Protein AF-A0A969DRP1-F1 (afdb_monomer)

Structure (mmCIF, N/CA/C/O backbone):
data_AF-A0A969DRP1-F1
#
_entry.id   AF-A0A969DRP1-F1
#
loop_
_atom_site.group_PDB
_atom_site.id
_atom_site.type_symbol
_atom_site.label_atom_id
_atom_site.label_alt_id
_atom_site.label_comp_id
_atom_site.label_asym_id
_atom_site.label_entity_id
_atom_site.label_seq_id
_atom_site.pdbx_PDB_ins_code
_atom_site.Cartn_x
_atom_site.Cartn_y
_atom_site.Cartn_z
_atom_site.occupancy
_atom_site.B_iso_or_equiv
_atom_site.auth_seq_id
_atom_site.auth_comp_id
_atom_site.auth_asym_id
_atom_site.auth_atom_id
_atom_site.pdbx_PDB_model_num
ATOM 1 N N . MET A 1 1 ? 29.003 -8.217 -31.605 1.00 31.28 1 MET A N 1
ATOM 2 C CA . MET A 1 1 ? 28.207 -9.462 -31.524 1.00 31.28 1 MET A CA 1
ATOM 3 C C . MET A 1 1 ? 27.755 -9.622 -30.080 1.00 31.28 1 MET A C 1
ATOM 5 O O . MET A 1 1 ? 28.610 -9.701 -29.210 1.00 31.28 1 MET A O 1
ATOM 9 N N . SER A 1 2 ? 26.452 -9.524 -29.797 1.00 40.59 2 SER A N 1
ATOM 10 C CA . SER A 1 2 ? 25.933 -9.684 -28.427 1.00 40.59 2 SER A CA 1
ATOM 11 C C . SER A 1 2 ? 25.996 -11.166 -28.050 1.00 40.59 2 SER A C 1
ATOM 13 O O . SER A 1 2 ? 25.607 -12.001 -28.863 1.00 40.59 2 SER A O 1
ATOM 15 N N . ALA A 1 3 ? 26.534 -11.493 -26.873 1.00 42.47 3 ALA A N 1
ATOM 16 C CA . ALA A 1 3 ? 26.613 -12.868 -26.382 1.00 42.47 3 ALA A CA 1
ATOM 17 C C . ALA A 1 3 ? 25.217 -13.532 -26.356 1.00 42.47 3 ALA A C 1
ATOM 19 O O . ALA A 1 3 ? 24.224 -12.831 -26.125 1.00 42.47 3 ALA A O 1
ATOM 20 N N . PRO A 1 4 ? 25.119 -14.856 -26.584 1.00 46.44 4 PRO A N 1
ATOM 21 C CA . PRO A 1 4 ? 23.849 -15.568 -26.499 1.00 46.44 4 PRO A CA 1
ATOM 22 C C . PRO A 1 4 ? 23.242 -15.389 -25.101 1.00 46.44 4 PRO A C 1
ATOM 24 O O . PRO A 1 4 ? 23.919 -15.564 -24.087 1.00 46.44 4 PRO A O 1
ATOM 27 N N . ARG A 1 5 ? 21.972 -14.975 -25.059 1.00 63.94 5 ARG A N 1
ATOM 28 C CA . ARG A 1 5 ? 21.226 -14.722 -23.819 1.00 63.94 5 ARG A CA 1
ATOM 29 C C . ARG A 1 5 ? 20.943 -16.053 -23.125 1.00 63.94 5 ARG A C 1
ATOM 31 O O . ARG A 1 5 ? 20.632 -17.037 -23.790 1.00 63.94 5 ARG A O 1
ATOM 38 N N . SER A 1 6 ? 21.066 -16.105 -21.800 1.00 75.44 6 SER A N 1
ATOM 39 C CA . SER A 1 6 ? 20.730 -17.327 -21.059 1.00 75.44 6 SER A CA 1
ATOM 40 C C . SER A 1 6 ? 19.208 -17.530 -21.038 1.00 75.44 6 SER A C 1
ATOM 42 O O . SER A 1 6 ? 18.451 -16.559 -21.055 1.00 75.44 6 SER A O 1
ATOM 44 N N . ALA A 1 7 ? 18.736 -18.777 -20.946 1.00 74.62 7 ALA A N 1
ATOM 45 C CA . ALA A 1 7 ? 17.300 -19.090 -20.870 1.00 74.62 7 ALA A CA 1
ATOM 46 C C . ALA A 1 7 ? 16.576 -18.350 -19.720 1.00 74.62 7 ALA A C 1
ATOM 48 O O . ALA A 1 7 ? 15.386 -18.045 -19.801 1.00 74.62 7 ALA A O 1
ATOM 49 N N . VAL A 1 8 ? 17.310 -18.009 -18.655 1.00 71.31 8 VAL A N 1
ATOM 50 C CA . VAL A 1 8 ? 16.811 -17.204 -17.532 1.00 71.31 8 VAL A CA 1
ATOM 51 C C . VAL A 1 8 ? 16.536 -15.760 -17.962 1.00 71.31 8 VAL A C 1
ATOM 53 O O . VAL A 1 8 ? 15.499 -15.207 -17.605 1.00 71.31 8 VAL A O 1
ATOM 56 N N . GLU A 1 9 ? 17.417 -15.147 -18.755 1.00 72.81 9 GLU A N 1
ATOM 57 C CA . GLU A 1 9 ? 17.219 -13.779 -19.253 1.00 72.81 9 GLU A CA 1
ATOM 58 C C . GLU A 1 9 ? 16.010 -13.679 -20.188 1.00 72.81 9 GLU A C 1
ATOM 60 O O . GLU A 1 9 ? 15.258 -12.705 -20.122 1.00 72.81 9 GLU A O 1
ATOM 65 N N . GLU A 1 10 ? 15.789 -14.690 -21.029 1.00 80.81 10 GLU A N 1
ATOM 66 C CA . GLU A 1 10 ? 14.619 -14.744 -21.909 1.00 80.81 10 GLU A CA 1
ATOM 67 C C . GLU A 1 10 ? 13.316 -14.878 -21.118 1.00 80.81 10 GLU A C 1
ATOM 69 O O . GLU A 1 10 ? 12.355 -14.155 -21.391 1.00 80.81 10 GLU A O 1
ATOM 74 N N . LEU A 1 11 ? 13.300 -15.721 -20.081 1.00 81.44 11 LEU A N 1
ATOM 75 C CA . LEU A 1 11 ? 12.153 -15.864 -19.186 1.00 81.44 11 LEU A CA 1
ATOM 76 C C . LEU A 1 11 ? 11.836 -14.554 -18.448 1.00 81.44 11 LEU A C 1
ATOM 78 O O . LEU A 1 11 ? 10.675 -14.140 -18.377 1.00 81.44 11 LEU A O 1
ATOM 82 N N . VAL A 1 12 ? 12.858 -13.874 -17.918 1.00 79.75 12 VAL A N 1
ATOM 83 C CA . VAL A 1 12 ? 12.679 -12.585 -17.234 1.00 79.75 12 VAL A CA 1
ATOM 84 C C . VAL A 1 12 ? 12.169 -11.525 -18.212 1.00 79.75 12 VAL A C 1
ATOM 86 O O . VAL A 1 12 ? 11.218 -10.811 -17.887 1.00 79.75 12 VAL A O 1
ATOM 89 N N . ARG A 1 13 ? 12.726 -11.457 -19.429 1.00 83.81 13 ARG A N 1
ATOM 90 C CA . ARG A 1 13 ? 12.267 -10.541 -20.485 1.00 83.81 13 ARG A CA 1
ATOM 91 C C . ARG A 1 13 ? 10.810 -10.797 -20.864 1.00 83.81 13 ARG A C 1
ATOM 93 O O . ARG A 1 13 ? 10.033 -9.848 -20.930 1.00 83.81 13 ARG A O 1
ATOM 100 N N . ALA A 1 14 ? 10.415 -12.055 -21.051 1.00 87.19 14 ALA A N 1
ATOM 101 C CA . ALA A 1 14 ? 9.025 -12.416 -21.320 1.00 87.19 14 ALA A CA 1
ATOM 102 C C . ALA A 1 14 ? 8.091 -11.964 -20.181 1.00 87.19 14 ALA A C 1
ATOM 104 O O . ALA A 1 14 ? 7.015 -11.419 -20.429 1.00 87.19 14 ALA A O 1
ATOM 105 N N . GLY A 1 15 ? 8.525 -12.112 -18.924 1.00 88.12 15 GLY A N 1
ATOM 106 C CA . GLY A 1 15 ? 7.792 -11.616 -17.757 1.00 88.12 15 GLY A CA 1
ATOM 107 C C . GLY A 1 15 ? 7.647 -10.088 -17.718 1.00 88.12 15 GLY A C 1
ATOM 108 O O . GLY A 1 15 ? 6.584 -9.586 -17.346 1.00 88.12 15 GLY A O 1
ATOM 109 N N . VAL A 1 16 ? 8.690 -9.351 -18.113 1.00 87.19 16 VAL A N 1
ATOM 110 C CA . VAL A 1 16 ? 8.669 -7.884 -18.248 1.00 87.19 16 VAL A CA 1
ATOM 111 C C . VAL A 1 16 ? 7.679 -7.448 -19.324 1.00 87.19 16 VAL A C 1
ATOM 113 O O . VAL A 1 16 ? 6.811 -6.622 -19.045 1.00 87.19 16 VAL A O 1
ATOM 116 N N . LEU A 1 17 ? 7.759 -8.041 -20.518 1.00 89.12 17 LEU A N 1
ATOM 117 C CA . LEU A 1 17 ? 6.882 -7.712 -21.644 1.00 89.12 17 LEU A CA 1
ATOM 118 C C . LEU A 1 17 ? 5.415 -7.980 -21.306 1.00 89.12 17 LEU A C 1
ATOM 120 O O . LEU A 1 17 ? 4.590 -7.076 -21.413 1.00 89.12 17 LEU A O 1
ATOM 124 N N . LYS A 1 18 ? 5.109 -9.160 -20.754 1.00 90.44 18 LYS A N 1
ATOM 125 C CA . LYS A 1 18 ? 3.756 -9.502 -20.291 1.00 90.44 18 LYS A CA 1
ATOM 126 C C . LYS A 1 18 ? 3.220 -8.488 -19.277 1.00 90.44 18 LYS A C 1
ATOM 128 O O . LYS A 1 18 ? 2.044 -8.120 -19.304 1.00 90.44 18 LYS A O 1
ATOM 133 N N . ARG A 1 19 ? 4.069 -8.033 -18.348 1.00 89.31 19 ARG A N 1
ATOM 134 C CA . ARG A 1 19 ? 3.688 -7.024 -17.351 1.00 89.31 19 ARG A CA 1
ATOM 135 C C . ARG A 1 19 ? 3.439 -5.655 -17.993 1.00 89.31 19 ARG A C 1
ATOM 137 O O . ARG A 1 19 ? 2.475 -5.003 -17.606 1.00 89.31 19 ARG A O 1
ATOM 144 N N . ALA A 1 20 ? 4.259 -5.233 -18.953 1.00 87.00 20 ALA A N 1
ATOM 145 C CA . ALA A 1 20 ? 4.067 -3.978 -19.681 1.00 87.00 20 ALA A CA 1
ATOM 146 C C . ALA A 1 20 ? 2.788 -4.000 -20.539 1.00 87.00 20 ALA A C 1
ATOM 148 O O . ALA A 1 20 ? 2.003 -3.054 -20.506 1.00 87.00 20 ALA A O 1
ATOM 149 N N . GLU A 1 21 ? 2.519 -5.109 -21.229 1.00 86.75 21 GLU A N 1
ATOM 150 C CA . GLU A 1 21 ? 1.272 -5.331 -21.973 1.00 86.75 21 GLU A CA 1
ATOM 151 C C . GLU A 1 21 ? 0.048 -5.271 -21.062 1.00 86.75 21 GLU A C 1
ATOM 153 O O . GLU A 1 21 ? -0.960 -4.675 -21.430 1.00 86.75 21 GLU A O 1
ATOM 158 N N . SER A 1 22 ? 0.149 -5.819 -19.847 1.00 85.25 22 SER A N 1
ATOM 159 C CA . SER A 1 22 ? -0.936 -5.752 -18.863 1.00 85.25 22 SER A CA 1
ATOM 160 C C . SER A 1 22 ? -1.305 -4.309 -18.517 1.00 85.25 22 SER A C 1
ATOM 162 O O . SER A 1 22 ? -2.484 -4.033 -18.348 1.00 85.25 22 SER A O 1
ATOM 164 N N . ILE A 1 23 ? -0.330 -3.389 -18.443 1.00 79.81 23 ILE A N 1
ATOM 165 C CA . ILE A 1 23 ? -0.591 -1.954 -18.222 1.00 79.81 23 ILE A CA 1
ATOM 166 C C . ILE A 1 23 ? -1.292 -1.354 -19.436 1.00 79.81 23 ILE A C 1
ATOM 168 O O . ILE A 1 23 ? -2.286 -0.658 -19.277 1.00 79.81 23 ILE A O 1
ATOM 172 N N . ARG A 1 24 ? -0.801 -1.637 -20.648 1.00 75.38 24 ARG A N 1
ATOM 173 C CA . ARG A 1 24 ? -1.419 -1.142 -21.890 1.00 75.38 24 ARG A CA 1
ATOM 174 C C . ARG A 1 24 ? -2.847 -1.661 -22.061 1.00 75.38 24 ARG A C 1
ATOM 176 O O . ARG A 1 24 ? -3.699 -0.966 -22.595 1.00 75.38 24 ARG A O 1
ATOM 183 N N . ALA A 1 25 ? -3.125 -2.862 -21.561 1.00 75.62 25 ALA A N 1
ATOM 184 C CA . ALA A 1 25 ? -4.457 -3.448 -21.547 1.00 75.62 25 ALA A CA 1
ATOM 185 C C . ALA A 1 25 ? -5.404 -2.824 -20.501 1.00 75.62 25 ALA A C 1
ATOM 187 O O . ALA A 1 25 ? -6.606 -3.072 -20.588 1.00 75.62 25 ALA A O 1
ATOM 188 N N . LEU A 1 26 ? -4.906 -2.011 -19.550 1.00 71.75 26 LEU A N 1
ATOM 189 C CA . LEU A 1 26 ? -5.742 -1.266 -18.589 1.00 71.75 26 LEU A CA 1
ATOM 190 C C . LEU A 1 26 ? -6.552 -0.140 -19.243 1.00 71.75 26 LEU A C 1
ATOM 192 O O . LEU A 1 26 ? -7.400 0.445 -18.577 1.00 71.75 26 LEU A O 1
ATOM 196 N N . ASP A 1 27 ? -6.359 0.125 -20.536 1.00 65.19 27 ASP A N 1
ATOM 197 C CA . ASP A 1 27 ? -7.093 1.130 -21.313 1.00 65.19 27 ASP A CA 1
ATOM 198 C C . ASP A 1 27 ? -8.564 0.750 -21.602 1.00 65.19 27 ASP A C 1
ATOM 200 O O . ASP A 1 27 ? -9.167 1.156 -22.592 1.00 65.19 27 ASP A O 1
ATOM 204 N N . ARG A 1 28 ? -9.161 -0.092 -20.753 1.00 68.25 28 ARG A N 1
ATOM 205 C CA . ARG A 1 28 ? -10.533 -0.579 -20.889 1.00 68.25 28 ARG A CA 1
ATOM 206 C C . ARG A 1 28 ? -11.291 -0.278 -19.599 1.00 68.25 28 ARG A C 1
ATOM 208 O O . ARG A 1 28 ? -11.146 -0.978 -18.604 1.00 68.25 28 ARG A O 1
ATOM 215 N N . ASP A 1 29 ? -12.078 0.794 -19.661 1.00 83.94 29 ASP A N 1
ATOM 216 C CA . ASP A 1 29 ? -13.052 1.251 -18.657 1.00 83.94 29 ASP A CA 1
ATOM 217 C C . ASP A 1 29 ? -12.480 1.504 -17.242 1.00 83.94 29 ASP A C 1
ATOM 219 O O . ASP A 1 29 ? -12.729 0.772 -16.278 1.00 83.94 29 ASP A O 1
ATOM 223 N N . TYR A 1 30 ? -11.726 2.604 -17.103 1.00 86.69 30 TYR A N 1
ATOM 224 C CA . TYR A 1 30 ? -11.240 3.090 -15.804 1.00 86.69 30 TYR A CA 1
ATOM 225 C C . TYR A 1 30 ? -12.353 3.269 -14.753 1.00 86.69 30 TYR A C 1
ATOM 227 O O . TYR A 1 30 ? -12.120 2.877 -13.604 1.00 86.69 30 TYR A O 1
ATOM 235 N N . PRO A 1 31 ? -13.544 3.818 -15.080 1.00 89.94 31 PRO A N 1
ATOM 236 C CA . PRO A 1 31 ? -14.659 3.873 -14.135 1.00 89.94 31 PRO A CA 1
ATOM 237 C C . PRO A 1 31 ? -15.046 2.508 -13.555 1.00 89.94 31 PRO A C 1
ATOM 239 O O . PRO A 1 31 ? -15.166 2.374 -12.333 1.00 89.94 31 PRO A O 1
ATOM 242 N N . ALA A 1 32 ? -15.195 1.479 -14.395 1.00 90.06 32 ALA A N 1
ATOM 243 C CA . ALA A 1 32 ? -15.529 0.136 -13.927 1.00 90.06 32 ALA A CA 1
ATOM 244 C C . ALA A 1 32 ? -14.439 -0.444 -13.011 1.00 90.06 32 ALA A C 1
ATOM 246 O O . ALA A 1 32 ? -14.765 -0.979 -11.947 1.00 90.06 32 ALA A O 1
ATOM 247 N N . LEU A 1 33 ? -13.162 -0.271 -13.373 1.00 90.50 33 LEU A N 1
ATOM 248 C CA . LEU A 1 33 ? -12.018 -0.717 -12.568 1.00 90.50 33 LEU A CA 1
ATOM 249 C C . LEU A 1 33 ? -11.955 -0.018 -11.201 1.00 90.50 33 LEU A C 1
ATOM 251 O O . LEU A 1 33 ? -11.721 -0.665 -10.178 1.00 90.50 33 LEU A O 1
ATOM 255 N N . GLN A 1 34 ? -12.190 1.297 -11.155 1.00 92.75 34 GLN A N 1
ATOM 256 C CA . GLN A 1 34 ? -12.221 2.054 -9.899 1.00 92.75 34 GLN A CA 1
ATOM 257 C C . GLN A 1 34 ? -13.397 1.635 -9.015 1.00 92.75 34 GLN A C 1
ATOM 259 O O . GLN A 1 34 ? -13.224 1.463 -7.807 1.00 92.75 34 GLN A O 1
ATOM 264 N N . ARG A 1 35 ? -14.574 1.393 -9.605 1.00 95.38 35 ARG A N 1
ATOM 265 C CA . ARG A 1 35 ? -15.740 0.873 -8.879 1.00 95.38 35 ARG A CA 1
ATOM 266 C C . ARG A 1 35 ? -15.459 -0.504 -8.282 1.00 95.38 35 ARG A C 1
ATOM 268 O O . ARG A 1 35 ? -15.715 -0.717 -7.099 1.00 95.38 35 ARG A O 1
ATOM 275 N N . GLU A 1 36 ? -14.905 -1.430 -9.063 1.00 94.69 36 GLU A N 1
ATOM 276 C CA . GLU A 1 36 ? -14.526 -2.757 -8.564 1.00 94.69 36 GLU A CA 1
ATOM 277 C C . GLU A 1 36 ? -13.518 -2.643 -7.413 1.00 94.69 36 GLU A C 1
ATOM 279 O O . GLU A 1 36 ? -13.667 -3.294 -6.372 1.00 94.69 36 GLU A O 1
ATOM 284 N N . ARG A 1 37 ? -12.522 -1.761 -7.569 1.00 94.44 37 ARG A N 1
ATOM 285 C CA . ARG A 1 37 ? -11.508 -1.512 -6.548 1.00 94.44 37 ARG A CA 1
ATOM 286 C C . ARG A 1 37 ? -12.116 -0.969 -5.259 1.00 94.44 37 ARG A C 1
ATOM 288 O O . ARG A 1 37 ? -11.781 -1.487 -4.194 1.00 94.44 37 ARG A O 1
ATOM 295 N N . LEU A 1 38 ? -13.008 0.018 -5.346 1.00 97.25 38 LEU A N 1
ATOM 296 C CA . LEU A 1 38 ? -13.732 0.565 -4.198 1.00 97.25 38 LEU A CA 1
ATOM 297 C C . LEU A 1 38 ? -14.498 -0.542 -3.467 1.00 97.25 38 LEU A C 1
ATOM 299 O O . LEU A 1 38 ? -14.265 -0.770 -2.282 1.00 97.25 38 LEU A O 1
ATOM 303 N N . LEU A 1 39 ? -15.343 -1.293 -4.180 1.00 97.44 39 LEU A N 1
ATOM 304 C CA . LEU A 1 39 ? -16.143 -2.366 -3.581 1.00 97.44 39 LEU A CA 1
ATOM 305 C C . LEU A 1 39 ? -15.272 -3.485 -2.996 1.00 97.44 39 LEU A C 1
ATOM 307 O O . LEU A 1 39 ? -15.652 -4.123 -2.017 1.00 97.44 39 LEU A O 1
ATOM 311 N N . SER A 1 40 ? -14.097 -3.750 -3.570 1.00 96.19 40 SER A N 1
ATOM 312 C CA . SER A 1 40 ? -13.123 -4.677 -2.986 1.00 96.19 40 SER A CA 1
ATOM 313 C C . SER A 1 40 ? -12.553 -4.160 -1.665 1.00 96.19 40 SER A C 1
ATOM 315 O O . SER A 1 40 ? -12.408 -4.954 -0.738 1.00 96.19 40 SER A O 1
ATOM 317 N N . ILE A 1 41 ? -12.219 -2.869 -1.570 1.00 96.00 41 ILE A N 1
ATOM 318 C CA . ILE A 1 41 ? -11.698 -2.256 -0.339 1.00 96.00 41 ILE A CA 1
ATOM 319 C C . ILE A 1 41 ? -12.765 -2.292 0.759 1.00 96.00 41 ILE A C 1
ATOM 321 O O . ILE A 1 41 ? -12.458 -2.683 1.885 1.00 96.00 41 ILE A O 1
ATOM 325 N N . LEU A 1 42 ? -14.014 -1.950 0.430 1.00 97.62 42 LEU A N 1
ATOM 326 C CA . LEU A 1 42 ? -15.130 -1.971 1.379 1.00 97.62 42 LEU A CA 1
ATOM 327 C C . LEU A 1 42 ? -15.402 -3.384 1.900 1.00 97.62 42 LEU A C 1
ATOM 329 O O . LEU A 1 42 ? -15.459 -3.589 3.109 1.00 97.62 42 LEU A O 1
ATOM 333 N N . ARG A 1 43 ? -15.470 -4.385 1.010 1.00 97.19 43 ARG A N 1
ATOM 334 C CA . ARG A 1 43 ? -15.643 -5.792 1.409 1.00 97.19 43 ARG A CA 1
ATOM 335 C C . ARG A 1 43 ? -14.510 -6.280 2.305 1.00 97.19 43 ARG A C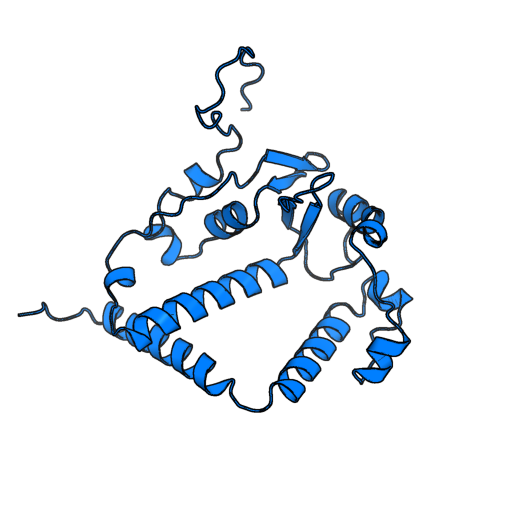 1
ATOM 337 O O . ARG A 1 43 ? -14.782 -6.882 3.342 1.00 97.19 43 ARG A O 1
ATOM 344 N N . GLN A 1 44 ? -13.261 -5.996 1.930 1.00 96.31 44 GLN A N 1
ATOM 345 C CA . GLN A 1 44 ? -12.079 -6.391 2.701 1.00 96.31 44 GLN A CA 1
ATOM 346 C C . GLN A 1 44 ? -12.115 -5.820 4.125 1.00 96.31 44 GLN A C 1
ATOM 348 O O . GLN A 1 44 ? -11.815 -6.536 5.074 1.00 96.31 44 GLN A O 1
ATOM 353 N N . ASN A 1 45 ? -12.533 -4.563 4.278 1.00 96.94 45 ASN A N 1
ATOM 354 C CA . ASN A 1 45 ? -12.535 -3.865 5.564 1.00 96.94 45 ASN A CA 1
ATOM 355 C C . ASN A 1 45 ? -13.914 -3.849 6.244 1.00 96.94 45 ASN A C 1
ATOM 357 O O . ASN A 1 45 ? -14.107 -3.134 7.215 1.00 96.94 45 ASN A O 1
ATOM 361 N N . SER A 1 46 ? -14.881 -4.643 5.778 1.00 97.44 46 SER A N 1
ATOM 362 C CA . SER A 1 46 ? -16.259 -4.632 6.300 1.00 97.44 46 SER A CA 1
ATOM 363 C C . SER A 1 46 ? -16.366 -4.980 7.787 1.00 97.44 46 SER A C 1
ATOM 365 O O . SER A 1 46 ? -17.269 -4.513 8.476 1.00 97.44 46 SER A O 1
ATOM 367 N N . ARG A 1 47 ? -15.427 -5.786 8.291 1.00 97.75 47 ARG A N 1
ATOM 368 C CA . ARG A 1 47 ? -15.410 -6.261 9.678 1.00 97.75 47 ARG A CA 1
ATOM 369 C C . ARG A 1 47 ? -14.634 -5.369 10.639 1.00 97.75 47 ARG A C 1
ATOM 371 O O . ARG A 1 47 ? -14.687 -5.666 11.836 1.00 97.75 47 ARG A O 1
ATOM 378 N N . THR A 1 48 ? -13.951 -4.335 10.146 1.00 98.00 48 THR A N 1
ATOM 379 C CA . THR A 1 48 ? -13.205 -3.400 10.995 1.00 98.00 48 THR A CA 1
ATOM 380 C C . THR A 1 48 ? -14.156 -2.513 11.797 1.00 98.00 48 THR A C 1
ATOM 382 O O . THR A 1 48 ? -15.331 -2.393 11.447 1.00 98.00 48 THR A O 1
ATOM 385 N N . GLU A 1 49 ? -13.678 -1.885 12.869 1.00 98.06 49 GLU A N 1
ATOM 386 C CA . GLU A 1 49 ? -14.445 -0.915 13.659 1.00 98.06 49 GLU A CA 1
ATOM 387 C C . GLU A 1 49 ? -15.032 0.180 12.759 1.00 98.06 49 GLU A C 1
ATOM 389 O O . GLU A 1 49 ? -16.243 0.403 12.763 1.00 98.06 49 GLU A O 1
ATOM 394 N N . PHE A 1 50 ? -14.199 0.773 11.898 1.00 97.00 50 PHE A N 1
ATOM 395 C CA . PHE A 1 50 ? -14.626 1.776 10.924 1.00 97.00 50 PHE A CA 1
ATOM 396 C C . PHE A 1 50 ? -15.620 1.204 9.904 1.00 97.00 50 PHE A C 1
ATOM 398 O O . PHE A 1 50 ? -16.638 1.825 9.597 1.00 97.00 50 PHE A O 1
ATOM 405 N N . GLY A 1 51 ? -15.367 -0.010 9.406 1.00 97.50 51 GLY A N 1
ATOM 406 C CA . GLY A 1 51 ? -16.249 -0.671 8.448 1.00 97.50 51 GLY A CA 1
ATOM 407 C C . GLY A 1 51 ? -17.641 -0.947 9.011 1.00 97.50 51 GLY A C 1
ATOM 408 O O . GLY A 1 51 ? -18.636 -0.713 8.324 1.00 97.50 51 GLY A O 1
ATOM 409 N N . ARG A 1 52 ? -17.731 -1.375 10.275 1.00 98.00 52 ARG A N 1
ATOM 410 C CA . ARG A 1 52 ? -19.006 -1.583 10.978 1.00 98.00 52 ARG A CA 1
ATOM 411 C C . ARG A 1 52 ? -19.707 -0.263 11.268 1.00 98.00 52 ARG A C 1
ATOM 413 O O . ARG A 1 52 ? -20.897 -0.155 10.986 1.00 98.00 52 ARG A O 1
ATOM 420 N N . ALA A 1 53 ? -18.976 0.736 11.766 1.00 96.75 53 ALA A N 1
ATOM 421 C CA . ALA A 1 53 ? -19.522 2.055 12.090 1.00 96.75 53 ALA A CA 1
ATOM 422 C C . ALA A 1 53 ? -20.180 2.735 10.878 1.00 96.75 53 ALA A C 1
ATOM 424 O O . ALA A 1 53 ? -21.196 3.411 11.024 1.00 96.75 53 ALA A O 1
ATOM 425 N N . HIS A 1 54 ? -19.649 2.506 9.673 1.00 97.00 54 HIS A N 1
ATOM 426 C CA . HIS A 1 54 ? -20.184 3.073 8.434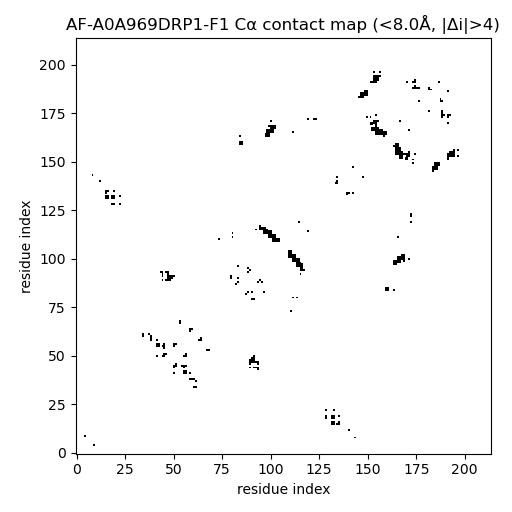 1.00 97.00 54 HIS A CA 1
ATOM 427 C C . HIS A 1 54 ? -20.973 2.081 7.556 1.00 97.00 54 HIS A C 1
ATOM 429 O O . HIS A 1 54 ? -21.385 2.419 6.441 1.00 97.00 54 HIS A O 1
ATOM 435 N N . GLY A 1 55 ? -21.199 0.854 8.034 1.00 97.25 55 GLY A N 1
ATOM 436 C CA . GLY A 1 55 ? -21.995 -0.156 7.335 1.00 97.25 55 GLY A CA 1
ATOM 437 C C . GLY A 1 55 ? -21.423 -0.582 5.979 1.00 97.25 55 GLY A C 1
ATOM 438 O O . GLY A 1 55 ? -22.177 -0.717 5.018 1.00 97.25 55 GLY A O 1
ATOM 439 N N . PHE A 1 56 ? -20.107 -0.786 5.876 1.00 98.06 56 PHE A N 1
ATOM 440 C CA . PHE A 1 56 ? -19.415 -1.165 4.632 1.00 98.06 56 PHE A CA 1
ATOM 441 C C . PHE A 1 56 ? -20.011 -2.397 3.941 1.00 98.06 56 PHE A C 1
ATOM 443 O O . PHE A 1 56 ? -20.024 -2.460 2.715 1.00 98.06 56 PHE A O 1
ATOM 450 N N . GLU A 1 57 ? -20.513 -3.363 4.712 1.00 96.94 57 GLU A N 1
ATOM 451 C CA . GLU A 1 57 ? -21.110 -4.600 4.194 1.00 96.94 57 GLU A CA 1
ATOM 452 C C . GLU A 1 57 ? -22.330 -4.348 3.296 1.00 96.94 57 GLU A C 1
ATOM 454 O O . GLU A 1 57 ? -22.576 -5.109 2.364 1.00 96.94 57 GLU A O 1
ATOM 459 N N . THR A 1 58 ? -23.063 -3.258 3.531 1.00 97.06 58 THR A N 1
ATOM 460 C CA . THR A 1 58 ? -24.287 -2.927 2.789 1.00 97.06 58 THR A CA 1
ATOM 461 C C . THR A 1 58 ? -24.076 -1.831 1.745 1.00 97.06 58 THR A C 1
ATOM 463 O O . THR A 1 58 ? -25.054 -1.294 1.231 1.00 97.06 58 THR A O 1
ATOM 466 N N . ILE A 1 59 ? -22.827 -1.451 1.452 1.00 97.94 59 ILE A N 1
ATOM 467 C CA . ILE A 1 59 ? -22.500 -0.496 0.386 1.00 97.94 59 ILE A CA 1
ATOM 468 C C . ILE A 1 59 ? -22.253 -1.269 -0.909 1.00 97.94 59 ILE A C 1
ATOM 470 O O . ILE A 1 59 ? -21.315 -2.061 -1.010 1.00 97.94 59 ILE A O 1
ATOM 474 N N . THR A 1 60 ? -23.069 -0.997 -1.920 1.00 96.25 60 THR A N 1
ATOM 475 C CA . THR A 1 60 ? -23.030 -1.679 -3.223 1.00 96.25 60 THR A CA 1
ATOM 476 C C . THR A 1 60 ? -22.714 -0.745 -4.389 1.00 96.25 60 THR A C 1
ATOM 478 O O . THR A 1 60 ? -22.393 -1.214 -5.483 1.00 96.25 60 THR A O 1
ATOM 481 N N . SER A 1 61 ? -22.743 0.573 -4.162 1.00 96.75 61 SER A N 1
ATOM 482 C CA . SER A 1 61 ? -22.495 1.584 -5.191 1.00 96.75 61 SER A CA 1
ATOM 483 C C . SER A 1 61 ? -21.589 2.727 -4.714 1.00 96.75 61 SER A C 1
ATOM 485 O O . SER A 1 61 ? -21.377 2.932 -3.516 1.00 96.75 61 SER A O 1
ATOM 487 N N . VAL A 1 62 ? -21.043 3.486 -5.671 1.00 96.94 62 VAL A N 1
ATOM 488 C CA . VAL A 1 62 ? -20.210 4.671 -5.393 1.00 96.94 62 VAL A CA 1
ATOM 489 C C . VAL A 1 62 ? -21.040 5.756 -4.704 1.00 96.94 62 VAL A C 1
ATOM 491 O O . VAL A 1 62 ? -20.570 6.406 -3.778 1.00 96.94 62 VAL A O 1
ATOM 494 N N . GLU A 1 63 ? -22.296 5.913 -5.106 1.00 97.31 63 GLU A N 1
ATOM 495 C CA . GLU A 1 63 ? -23.221 6.903 -4.560 1.00 97.31 63 GLU A CA 1
ATOM 496 C C . GLU A 1 63 ? -23.584 6.575 -3.105 1.00 97.31 63 GLU A C 1
ATOM 498 O O . GLU A 1 63 ? -23.677 7.470 -2.269 1.00 97.31 63 GLU A O 1
ATOM 503 N N . GLU A 1 64 ? -23.772 5.292 -2.774 1.00 97.19 64 GLU A N 1
ATOM 504 C CA . GLU A 1 64 ? -23.963 4.855 -1.386 1.00 97.19 64 GLU A CA 1
ATOM 505 C C . GLU A 1 64 ? -22.731 5.127 -0.528 1.00 97.19 64 GLU A C 1
ATOM 507 O O . GLU A 1 64 ? -22.867 5.635 0.586 1.00 97.19 64 GLU A O 1
ATOM 512 N N . PHE A 1 65 ? -21.540 4.834 -1.056 1.00 98.00 65 PHE A N 1
ATOM 513 C CA . PHE A 1 65 ? -20.281 5.154 -0.393 1.00 98.00 65 PHE A CA 1
ATOM 514 C C . PHE A 1 65 ? -20.177 6.656 -0.098 1.00 98.00 65 PHE A C 1
ATOM 516 O O . PHE A 1 65 ? -19.970 7.041 1.049 1.00 98.00 65 PHE A O 1
ATOM 523 N N . GLN A 1 66 ? -20.407 7.505 -1.101 1.00 96.88 66 GLN A N 1
ATOM 524 C CA . GLN A 1 66 ? -20.326 8.963 -0.968 1.00 96.88 66 GLN A CA 1
ATOM 525 C C . GLN A 1 66 ? -21.347 9.544 0.019 1.00 96.88 66 GLN A C 1
ATOM 527 O O . GLN A 1 66 ? -21.055 10.534 0.681 1.00 96.88 66 GLN A O 1
ATOM 532 N N . ARG A 1 67 ? -22.538 8.941 0.146 1.00 96.38 67 ARG A N 1
ATOM 533 C CA . ARG A 1 67 ? -23.543 9.378 1.132 1.00 96.38 67 ARG A CA 1
ATOM 534 C C . ARG A 1 67 ? -23.179 9.014 2.569 1.00 96.38 67 ARG A C 1
ATOM 536 O O . ARG A 1 67 ? -23.589 9.721 3.483 1.00 96.38 67 ARG A O 1
ATOM 543 N N . ARG A 1 68 ? -22.483 7.893 2.782 1.00 95.62 68 ARG A N 1
ATOM 544 C CA . ARG A 1 68 ? -22.190 7.366 4.128 1.00 95.62 68 ARG A CA 1
ATOM 545 C C . ARG A 1 68 ? -20.836 7.803 4.669 1.00 95.62 68 ARG A C 1
ATOM 547 O O . ARG A 1 68 ? -20.671 7.867 5.886 1.00 95.62 68 ARG A O 1
ATOM 554 N N . ILE A 1 69 ? -19.871 8.046 3.784 1.00 96.25 69 ILE A N 1
ATOM 555 C CA . ILE A 1 69 ? -18.489 8.348 4.155 1.00 96.25 69 ILE A CA 1
ATOM 556 C C . ILE A 1 69 ? -18.198 9.816 3.839 1.00 96.25 69 ILE A C 1
ATOM 558 O O . ILE A 1 69 ? -18.049 10.161 2.664 1.00 96.25 69 ILE A O 1
ATOM 562 N N . PRO A 1 70 ? -18.117 10.691 4.857 1.00 93.44 70 PRO A N 1
ATOM 563 C CA . PRO A 1 70 ? -17.748 12.079 4.638 1.00 93.44 70 PRO A CA 1
ATOM 564 C C . PRO A 1 70 ? -16.282 12.187 4.212 1.00 93.44 70 PRO A C 1
ATOM 566 O O . PRO A 1 70 ? -15.445 11.345 4.544 1.00 93.44 70 PRO A O 1
ATOM 569 N N . VAL A 1 71 ? -15.967 13.264 3.496 1.00 95.00 71 VAL A N 1
ATOM 570 C CA . VAL A 1 71 ? -14.578 13.641 3.228 1.00 95.00 71 VAL A CA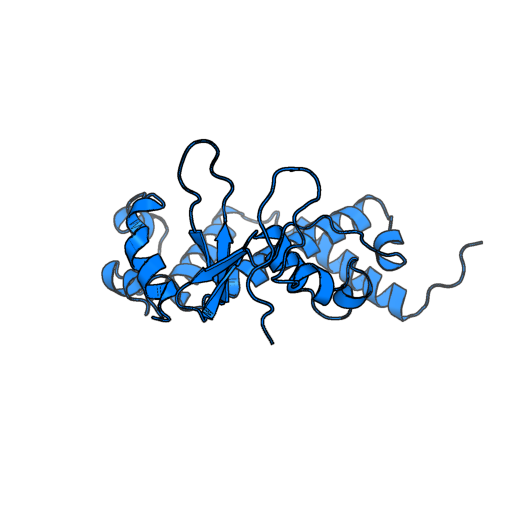 1
ATOM 571 C C . VAL A 1 71 ? -13.923 14.037 4.551 1.00 95.00 71 VAL A C 1
ATOM 573 O O . VAL A 1 71 ? -14.458 14.867 5.282 1.00 95.00 71 VAL A O 1
ATOM 576 N N . SER A 1 72 ? -12.770 13.446 4.842 1.00 92.31 72 SER A N 1
ATOM 577 C CA . SER A 1 72 ? -12.045 13.574 6.107 1.00 92.31 72 SER A CA 1
ATOM 578 C C . SER A 1 72 ? -10.556 13.838 5.871 1.00 92.31 72 SER A C 1
ATOM 580 O O . SER A 1 72 ? -10.030 13.686 4.762 1.00 92.31 72 SER A O 1
ATOM 582 N N . GLY A 1 73 ? -9.862 14.255 6.926 1.00 88.19 73 GLY A N 1
ATOM 583 C CA . GLY A 1 73 ? -8.428 14.498 6.947 1.00 88.19 73 GLY A CA 1
ATOM 584 C C . GLY A 1 73 ? -7.669 13.526 7.850 1.00 88.19 73 GLY A C 1
ATOM 585 O O . GLY A 1 73 ? -8.232 12.730 8.589 1.00 88.19 73 GLY A O 1
ATOM 586 N N . ALA A 1 74 ? -6.339 13.625 7.822 1.00 84.81 74 ALA A N 1
ATOM 587 C CA . ALA A 1 74 ? -5.454 12.801 8.651 1.00 84.81 74 ALA A CA 1
ATOM 588 C C . ALA A 1 74 ? -5.727 12.932 10.164 1.00 84.81 74 ALA A C 1
ATOM 590 O O . ALA A 1 74 ? -5.598 11.955 10.893 1.00 84.81 74 ALA A O 1
ATOM 591 N N . ALA A 1 75 ? -6.102 14.129 10.626 1.00 85.31 75 ALA A N 1
ATOM 592 C CA . ALA A 1 75 ? -6.354 14.397 12.041 1.00 85.31 75 ALA A CA 1
ATOM 593 C C . ALA A 1 75 ? -7.540 13.588 12.593 1.00 85.31 75 ALA A C 1
ATOM 595 O O . ALA A 1 75 ? -7.485 13.144 13.736 1.00 85.31 75 ALA A O 1
ATOM 596 N N . ASP A 1 76 ? -8.550 13.315 11.761 1.00 90.12 76 ASP A N 1
ATOM 597 C CA . ASP A 1 76 ? -9.743 12.546 12.144 1.00 90.12 76 ASP A CA 1
ATOM 598 C C . ASP A 1 76 ? -9.412 11.083 12.486 1.00 90.12 76 ASP A C 1
ATOM 600 O O . ASP A 1 76 ? -10.183 10.398 13.153 1.00 90.12 76 ASP A O 1
ATOM 604 N N . TYR A 1 77 ? -8.244 10.601 12.050 1.00 90.62 77 TYR A N 1
ATOM 605 C CA . TYR A 1 77 ? -7.790 9.224 12.231 1.00 90.62 77 TYR A CA 1
ATOM 606 C C . TYR A 1 77 ? -6.661 9.077 13.254 1.00 90.62 77 TYR A C 1
ATOM 608 O O . TYR A 1 77 ? -6.175 7.963 13.455 1.00 90.62 77 TYR A O 1
ATOM 616 N N . ALA A 1 78 ? -6.242 10.166 13.907 1.00 86.31 78 ALA A N 1
ATOM 617 C CA . ALA A 1 78 ? -5.089 10.167 14.807 1.00 86.31 78 ALA A CA 1
ATOM 618 C C . ALA A 1 78 ? -5.231 9.140 15.943 1.00 86.31 78 ALA A C 1
ATOM 620 O O . ALA A 1 78 ? -4.300 8.383 16.213 1.00 86.31 78 ALA A O 1
ATOM 621 N N . GLU A 1 79 ? -6.416 9.055 16.552 1.00 89.88 79 GLU A N 1
ATOM 622 C CA . GLU A 1 79 ? -6.692 8.097 17.625 1.00 89.88 79 GLU A CA 1
ATOM 623 C C . GLU A 1 79 ? -6.676 6.648 17.123 1.00 89.88 79 GLU A C 1
ATOM 625 O O . GLU A 1 79 ? -6.054 5.775 17.727 1.00 89.88 79 GLU A O 1
ATOM 630 N N . SER A 1 80 ? -7.292 6.383 15.969 1.00 92.31 80 SER A N 1
ATOM 631 C CA . SER A 1 80 ? -7.252 5.057 15.350 1.00 92.31 80 SER A CA 1
ATOM 632 C C . SER A 1 80 ? -5.822 4.627 15.010 1.00 92.31 80 SER A C 1
ATOM 634 O O . SER A 1 80 ? -5.472 3.457 15.166 1.00 92.31 80 SER A O 1
ATOM 636 N N . TRP A 1 81 ? -4.980 5.560 14.556 1.00 88.31 81 TRP A N 1
ATOM 637 C CA . TRP A 1 81 ? -3.565 5.307 14.288 1.00 88.31 81 TRP A CA 1
ATOM 638 C C . TRP A 1 81 ? -2.775 5.046 15.567 1.00 88.31 81 TRP A C 1
ATOM 640 O O . TRP A 1 81 ? -1.983 4.107 15.576 1.00 88.31 81 TRP A O 1
ATOM 650 N N . ARG A 1 82 ? -3.025 5.799 16.646 1.00 86.12 82 ARG A N 1
ATOM 651 C CA . ARG A 1 82 ? -2.417 5.569 17.966 1.00 86.12 82 ARG A CA 1
ATOM 652 C C . ARG A 1 82 ? -2.746 4.172 18.495 1.00 86.12 82 ARG A C 1
ATOM 654 O O . ARG A 1 82 ? -1.838 3.412 18.803 1.00 86.12 82 ARG A O 1
ATOM 661 N N . ARG A 1 83 ? -4.025 3.792 18.503 1.00 90.75 83 ARG A N 1
ATOM 662 C CA . ARG A 1 83 ? -4.476 2.449 18.911 1.00 90.75 83 ARG A CA 1
ATOM 663 C C . ARG A 1 83 ? -3.861 1.341 18.049 1.00 90.75 83 ARG A C 1
ATOM 665 O O . ARG A 1 83 ? -3.389 0.330 18.560 1.00 90.75 83 ARG A O 1
ATOM 672 N N . THR A 1 84 ? -3.771 1.565 16.736 1.00 89.69 84 THR A N 1
ATOM 673 C CA . THR A 1 84 ? -3.075 0.640 15.823 1.00 89.69 84 THR A CA 1
ATOM 674 C C . THR A 1 84 ?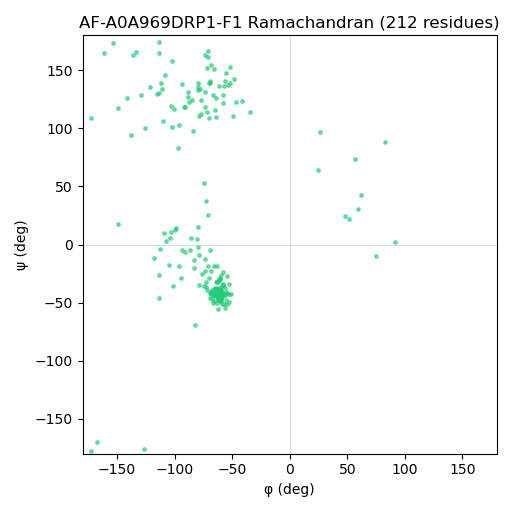 -1.584 0.526 16.160 1.00 89.69 84 THR A C 1
ATOM 676 O O . THR A 1 84 ? -1.009 -0.558 16.086 1.00 89.69 84 THR A O 1
ATOM 679 N N . ALA A 1 85 ? -0.948 1.636 16.540 1.00 83.62 85 ALA A N 1
ATOM 680 C CA . ALA A 1 85 ? 0.447 1.667 16.965 1.00 83.62 85 ALA A CA 1
ATOM 681 C C . ALA A 1 85 ? 0.691 0.946 18.305 1.00 83.62 85 ALA A C 1
ATOM 683 O O . ALA A 1 85 ? 1.802 0.491 18.562 1.00 83.62 85 ALA A O 1
ATOM 684 N N . GLU A 1 86 ? -0.349 0.802 19.125 1.00 86.88 86 GLU A N 1
ATOM 685 C CA . GLU A 1 86 ? -0.361 0.021 20.369 1.00 86.88 86 GLU A CA 1
ATOM 686 C C . GLU A 1 86 ? -0.681 -1.466 20.137 1.00 86.88 86 GLU A C 1
ATOM 688 O O . GLU A 1 86 ? -0.806 -2.238 21.085 1.00 86.88 86 GLU A O 1
ATOM 693 N N . GLY A 1 87 ? -0.788 -1.888 18.872 1.00 85.19 87 GLY A N 1
ATOM 694 C CA . GLY A 1 87 ? -0.983 -3.283 18.482 1.00 85.19 87 GLY A CA 1
ATOM 695 C C . GLY A 1 87 ? -2.444 -3.701 18.328 1.00 85.19 87 GLY A C 1
ATOM 696 O O . GLY A 1 87 ? -2.716 -4.860 17.998 1.00 85.19 87 GLY A O 1
ATOM 697 N N . GLU A 1 88 ? -3.396 -2.785 18.514 1.00 91.00 88 GLU A N 1
ATOM 698 C CA . GLU A 1 88 ? -4.801 -3.080 18.270 1.00 91.00 88 GLU A CA 1
ATOM 699 C C . GLU A 1 88 ? -5.070 -3.255 16.765 1.00 91.00 88 GLU A C 1
ATOM 701 O O . GLU A 1 88 ? -4.529 -2.552 15.909 1.00 91.00 88 GLU A O 1
ATOM 706 N N . ARG A 1 89 ? -5.890 -4.252 16.423 1.00 91.94 89 ARG A N 1
ATOM 707 C CA . ARG A 1 89 ? -6.150 -4.671 15.038 1.00 91.94 89 ARG A CA 1
ATOM 708 C C . ARG A 1 89 ? -7.590 -4.389 14.644 1.00 91.94 89 ARG A C 1
ATOM 710 O O . ARG A 1 89 ? -8.440 -4.162 15.494 1.00 91.94 89 ARG A O 1
ATOM 717 N N . ASP A 1 90 ? -7.852 -4.441 13.339 1.00 95.31 90 ASP A N 1
ATOM 718 C CA . ASP A 1 90 ? -9.195 -4.316 12.770 1.00 95.31 90 ASP A CA 1
ATOM 719 C C . ASP A 1 90 ? -9.899 -2.989 13.120 1.00 95.31 90 ASP A C 1
ATOM 721 O O . ASP A 1 90 ? -11.122 -2.938 13.181 1.00 95.31 90 ASP A O 1
ATOM 725 N N . ILE A 1 91 ? -9.151 -1.891 13.303 1.00 95.81 91 ILE A N 1
ATOM 726 C CA . ILE A 1 91 ? -9.728 -0.551 13.528 1.00 95.81 91 ILE A CA 1
ATOM 727 C C . ILE A 1 91 ? -10.106 0.098 12.192 1.00 95.81 91 ILE A C 1
ATOM 729 O O . ILE A 1 91 ? -11.283 0.236 11.864 1.00 95.81 91 ILE A O 1
ATOM 733 N N . LEU A 1 92 ? -9.099 0.468 11.390 1.00 94.00 92 LEU A N 1
ATOM 734 C CA . LEU A 1 92 ? -9.281 1.024 10.040 1.00 94.00 92 LEU A CA 1
ATOM 735 C C . LEU A 1 92 ? -9.020 -0.018 8.950 1.00 94.00 92 LEU A C 1
ATOM 737 O O . LEU A 1 92 ? -9.682 -0.012 7.913 1.00 94.00 92 LEU A O 1
ATOM 741 N N . PHE A 1 93 ? -8.053 -0.907 9.189 1.00 93.56 93 PHE A N 1
ATOM 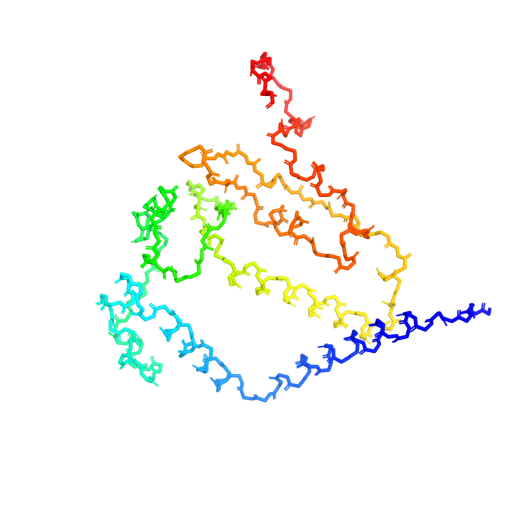742 C CA . PHE A 1 93 ? -7.564 -1.877 8.214 1.00 93.56 93 PHE A CA 1
ATOM 743 C C . PHE A 1 93 ? -7.730 -3.296 8.746 1.00 93.56 93 PHE A C 1
ATOM 745 O O . PHE A 1 93 ? -7.360 -3.572 9.885 1.00 93.56 93 PHE A O 1
ATOM 752 N N . SER A 1 94 ? -8.218 -4.200 7.897 1.00 94.25 94 SER A N 1
ATOM 753 C CA . SER A 1 94 ? -8.206 -5.641 8.180 1.00 94.25 94 SER A CA 1
ATOM 754 C C . SER A 1 94 ? -6.812 -6.257 7.997 1.00 94.25 94 SER A C 1
ATOM 756 O O . SER A 1 94 ? -6.495 -7.314 8.534 1.00 94.25 94 SER A O 1
ATOM 758 N N . ASP A 1 95 ? -5.979 -5.633 7.156 1.00 90.94 95 ASP A N 1
ATOM 759 C CA . ASP A 1 95 ? -4.601 -6.062 6.933 1.00 90.94 95 ASP A CA 1
ATOM 760 C C . ASP A 1 95 ? -3.708 -5.569 8.081 1.00 90.94 95 ASP A C 1
ATOM 762 O O . ASP A 1 95 ? -3.800 -4.399 8.458 1.00 90.94 95 ASP A O 1
ATOM 766 N N . PRO A 1 96 ? -2.764 -6.394 8.569 1.00 88.31 96 PRO A N 1
ATOM 767 C CA . PRO A 1 96 ? -1.839 -5.963 9.604 1.00 88.31 96 PRO A CA 1
ATOM 768 C C . PRO A 1 96 ? -0.976 -4.784 9.135 1.00 88.31 96 PRO A C 1
ATOM 770 O O . PRO A 1 96 ? -0.444 -4.775 8.011 1.00 88.31 96 PRO A O 1
ATOM 773 N N . VAL A 1 97 ? -0.823 -3.807 10.027 1.00 90.31 97 VAL A N 1
ATOM 774 C CA . VAL A 1 97 ? 0.089 -2.668 9.891 1.00 90.31 97 VAL A CA 1
ATOM 775 C C . VAL A 1 97 ? 1.447 -3.079 10.447 1.00 90.31 97 VAL A C 1
ATOM 777 O O . VAL A 1 97 ? 1.540 -3.528 11.581 1.00 90.31 97 VAL A O 1
ATOM 780 N N . HIS A 1 98 ? 2.492 -2.981 9.621 1.00 86.19 98 HIS A N 1
ATOM 781 C CA . HIS A 1 98 ? 3.835 -3.465 9.984 1.00 86.19 98 HIS A CA 1
ATOM 782 C C . HIS A 1 98 ? 4.804 -2.333 10.324 1.00 86.19 98 HIS A C 1
ATOM 784 O O . HIS A 1 98 ? 5.862 -2.583 10.888 1.00 86.19 98 HIS A O 1
ATOM 790 N N . ALA A 1 99 ? 4.476 -1.111 9.916 1.00 88.44 99 ALA A N 1
ATOM 791 C CA . ALA A 1 99 ? 5.288 0.074 10.125 1.00 88.44 99 ALA A CA 1
ATOM 792 C C . ALA A 1 99 ? 4.423 1.325 9.950 1.00 88.44 99 ALA A C 1
ATOM 794 O O . ALA A 1 99 ? 3.357 1.264 9.329 1.00 88.44 99 ALA A O 1
ATOM 795 N N . PHE A 1 100 ? 4.922 2.465 10.414 1.00 89.00 100 PHE A N 1
ATOM 796 C CA . PHE A 1 100 ? 4.385 3.775 10.063 1.00 89.00 100 PHE A CA 1
ATOM 797 C C . PHE A 1 100 ? 5.373 4.540 9.184 1.00 89.00 100 PHE A C 1
ATOM 799 O O . PHE A 1 100 ? 6.576 4.586 9.430 1.00 89.00 100 PHE A O 1
ATOM 806 N N . GLY A 1 101 ? 4.844 5.128 8.119 1.00 88.19 101 GLY A N 1
ATOM 807 C CA . GLY A 1 101 ? 5.572 5.990 7.212 1.00 88.19 101 GLY A CA 1
ATOM 808 C C . GLY A 1 101 ? 5.533 7.433 7.687 1.00 88.19 101 GLY A C 1
ATOM 809 O O . GLY A 1 101 ? 4.449 7.985 7.865 1.00 88.19 101 GLY A O 1
ATOM 810 N N . LEU A 1 102 ? 6.693 8.069 7.808 1.00 83.81 102 LEU A N 1
ATOM 811 C CA . LEU A 1 102 ? 6.783 9.518 7.935 1.00 83.81 102 LEU A CA 1
ATOM 812 C C . LEU A 1 102 ? 6.485 10.154 6.581 1.00 83.81 102 LEU A C 1
ATOM 814 O O . LEU A 1 102 ? 7.206 9.934 5.602 1.00 83.81 102 LEU A O 1
ATOM 818 N N . SER A 1 103 ? 5.425 10.956 6.525 1.00 74.56 103 SER A N 1
ATOM 819 C CA . SER A 1 103 ? 5.240 11.897 5.423 1.00 74.56 103 SER A CA 1
ATOM 820 C C . SER A 1 103 ? 5.942 13.212 5.765 1.00 74.56 103 SER A C 1
ATOM 822 O O . SER A 1 103 ? 5.789 13.743 6.864 1.00 74.56 103 SER A O 1
ATOM 824 N N . SER A 1 104 ? 6.739 13.727 4.828 1.00 61.75 104 SER A N 1
ATOM 825 C CA . SER A 1 104 ? 7.539 14.951 4.967 1.00 61.75 104 SER A CA 1
ATOM 826 C C . SER A 1 104 ? 6.673 16.216 4.893 1.00 61.75 104 SER A C 1
ATOM 828 O O . SER A 1 104 ? 6.903 17.066 4.034 1.00 61.75 104 SER A O 1
ATOM 830 N N . GLY A 1 105 ? 5.624 16.304 5.718 1.00 51.94 105 GLY A N 1
ATOM 831 C CA . GLY A 1 105 ? 4.695 17.432 5.730 1.00 51.94 105 GLY A CA 1
ATOM 832 C C . GLY A 1 105 ? 5.451 18.761 5.713 1.00 51.94 105 GLY A C 1
ATOM 833 O O . GLY A 1 105 ? 6.296 19.008 6.563 1.00 51.94 105 GLY A O 1
ATOM 834 N N . THR A 1 106 ? 5.187 19.603 4.715 1.00 45.66 106 THR A N 1
ATOM 835 C CA . THR A 1 106 ? 5.942 20.845 4.490 1.00 45.66 106 THR A CA 1
ATOM 836 C C . THR A 1 106 ? 5.512 21.996 5.405 1.00 45.66 106 THR A C 1
ATOM 838 O O . THR A 1 106 ? 6.113 23.064 5.347 1.00 45.66 106 THR A O 1
ATOM 841 N N . THR A 1 107 ? 4.502 21.803 6.261 1.00 48.91 107 THR A N 1
ATOM 842 C CA . THR A 1 107 ? 3.896 22.873 7.079 1.00 48.91 107 THR A CA 1
ATOM 843 C C . THR A 1 107 ? 3.338 22.416 8.442 1.00 48.91 107 THR A C 1
ATOM 845 O O . THR A 1 107 ? 2.553 23.141 9.046 1.00 48.91 107 THR A O 1
ATOM 848 N N . GLY A 1 108 ? 3.725 21.248 8.970 1.00 52.91 108 GLY A N 1
ATOM 849 C CA . GLY A 1 108 ? 3.265 20.791 10.293 1.00 52.91 108 GLY A CA 1
ATOM 850 C C . GLY A 1 108 ? 3.955 19.518 10.782 1.00 52.91 108 GLY A C 1
ATOM 851 O O . GLY A 1 108 ? 4.827 18.993 10.088 1.00 52.91 108 GLY A O 1
ATOM 852 N N . ASP A 1 109 ? 3.546 19.029 11.958 1.00 57.44 109 ASP A N 1
ATOM 853 C CA . ASP A 1 109 ? 4.051 17.780 12.540 1.00 57.44 109 ASP A CA 1
ATOM 854 C C . ASP A 1 109 ? 3.952 16.624 11.534 1.00 57.44 109 ASP A C 1
ATOM 856 O O . ASP A 1 109 ? 2.979 16.499 10.777 1.00 57.44 109 ASP A O 1
ATOM 860 N N . ALA A 1 110 ? 4.991 15.787 11.493 1.00 64.38 110 ALA A N 1
ATOM 861 C CA . ALA A 1 110 ? 5.070 14.683 10.548 1.00 64.38 110 ALA A CA 1
ATOM 862 C C . ALA A 1 110 ? 3.865 13.747 10.724 1.00 64.38 110 ALA A C 1
ATOM 864 O O . ALA A 1 110 ? 3.643 13.186 11.796 1.00 64.38 110 ALA A O 1
ATOM 865 N N . LYS A 1 111 ? 3.076 13.555 9.658 1.00 75.19 111 LYS A N 1
ATOM 866 C CA . LYS A 1 111 ? 1.918 12.652 9.719 1.00 75.19 111 LYS A CA 1
ATOM 867 C C . LYS A 1 111 ? 2.417 11.217 9.636 1.00 75.19 111 LYS A C 1
ATOM 869 O O . LYS A 1 111 ? 3.093 10.865 8.661 1.00 75.19 111 LYS A O 1
ATOM 874 N N . LEU A 1 112 ? 2.047 10.418 10.633 1.00 81.94 112 LEU A N 1
ATOM 875 C CA . LEU A 1 112 ? 2.294 8.983 10.697 1.00 81.94 112 LEU A CA 1
ATOM 876 C C . LEU A 1 112 ? 1.275 8.251 9.824 1.00 81.94 112 LEU A C 1
ATOM 878 O O . LEU A 1 112 ? 0.091 8.206 10.136 1.00 81.94 112 LEU A O 1
ATOM 882 N N . ILE A 1 113 ? 1.734 7.672 8.717 1.00 87.75 113 ILE A N 1
ATOM 883 C CA . ILE A 1 113 ? 0.873 6.948 7.781 1.00 87.75 113 ILE A CA 1
ATOM 884 C C . ILE A 1 113 ? 1.006 5.440 8.027 1.00 87.75 113 ILE A C 1
ATOM 886 O O . ILE A 1 113 ? 2.090 4.897 7.807 1.00 87.75 113 ILE A O 1
ATOM 890 N N . PRO A 1 114 ? -0.055 4.728 8.439 1.00 89.94 114 PRO A N 1
ATOM 891 C CA . PRO A 1 114 ? 0.017 3.287 8.664 1.00 89.94 114 PRO A CA 1
ATOM 892 C C . PRO A 1 114 ? 0.317 2.537 7.361 1.00 89.94 114 PRO A C 1
ATOM 894 O O . PRO A 1 114 ? -0.392 2.659 6.359 1.00 89.94 114 PRO A O 1
ATOM 897 N N . LEU A 1 115 ? 1.363 1.712 7.378 1.00 90.56 115 LEU A N 1
ATOM 898 C CA . LEU A 1 115 ? 1.768 0.883 6.247 1.00 90.56 115 LEU A CA 1
ATOM 899 C C . LEU A 1 115 ? 1.203 -0.530 6.404 1.00 90.56 115 LEU A C 1
ATOM 901 O O . LEU A 1 115 ? 1.867 -1.465 6.864 1.00 90.56 115 LEU A O 1
ATOM 905 N N . ALA A 1 116 ? -0.057 -0.682 5.998 1.00 91.38 116 ALA A N 1
ATOM 906 C CA . ALA A 1 116 ? -0.713 -1.981 5.900 1.00 91.38 116 ALA A CA 1
ATOM 907 C C . ALA A 1 116 ? -0.069 -2.862 4.810 1.00 91.38 116 ALA A C 1
ATOM 909 O O . ALA A 1 116 ? 0.413 -2.375 3.779 1.00 91.38 116 ALA A O 1
ATOM 910 N N . LYS A 1 117 ? -0.120 -4.188 4.990 1.00 87.25 117 LYS A N 1
ATOM 911 C CA . LYS A 1 117 ? 0.445 -5.171 4.039 1.00 87.25 117 LYS A CA 1
ATOM 912 C C . LYS A 1 117 ? -0.016 -4.952 2.593 1.00 87.25 117 LYS A C 1
ATOM 914 O O . LYS A 1 117 ? 0.788 -5.048 1.660 1.00 87.25 117 LYS A O 1
ATOM 919 N N . GLY A 1 118 ? -1.302 -4.657 2.398 1.00 88.38 118 GLY A N 1
ATOM 920 C CA . GLY A 1 118 ? -1.888 -4.365 1.092 1.00 88.38 118 GLY A CA 1
ATOM 921 C C . GLY A 1 118 ? -1.271 -3.146 0.399 1.00 88.38 118 GLY A C 1
ATOM 922 O O . GLY A 1 118 ? -1.022 -3.209 -0.807 1.00 88.38 118 GLY A O 1
ATOM 923 N N . LEU A 1 119 ? -0.949 -2.084 1.148 1.00 89.62 119 LEU A N 1
ATOM 924 C CA . LEU A 1 119 ? -0.308 -0.875 0.619 1.00 89.62 119 LEU A CA 1
ATOM 925 C C . LEU A 1 119 ? 1.112 -1.174 0.126 1.00 89.62 119 LEU A C 1
ATOM 927 O O . LEU A 1 119 ? 1.442 -0.864 -1.017 1.00 89.62 119 LEU A O 1
ATOM 931 N N . ILE A 1 120 ? 1.922 -1.859 0.941 1.00 88.12 120 ILE A N 1
ATOM 932 C CA . ILE A 1 120 ? 3.291 -2.262 0.571 1.00 88.12 120 ILE A CA 1
ATOM 933 C C . ILE A 1 120 ? 3.274 -3.118 -0.702 1.00 88.12 120 ILE A C 1
ATOM 935 O O . ILE A 1 120 ? 4.065 -2.905 -1.624 1.00 88.12 120 ILE A O 1
ATOM 939 N N . ARG A 1 121 ? 2.339 -4.074 -0.792 1.00 88.62 121 ARG A N 1
ATOM 940 C CA . ARG A 1 121 ? 2.162 -4.906 -1.991 1.00 88.62 121 ARG A CA 1
ATOM 941 C C . ARG A 1 121 ? 1.776 -4.065 -3.212 1.00 88.62 121 ARG A C 1
ATOM 943 O O . ARG A 1 121 ? 2.294 -4.316 -4.299 1.00 88.62 121 ARG A O 1
ATOM 950 N N . GLY A 1 122 ? 0.878 -3.094 -3.043 1.00 90.44 122 GLY A N 1
ATOM 951 C CA . GLY A 1 122 ? 0.459 -2.168 -4.096 1.00 90.44 122 GLY A CA 1
ATOM 952 C C . GLY A 1 122 ? 1.620 -1.331 -4.632 1.00 90.44 122 GLY A C 1
ATOM 953 O O . GLY A 1 122 ? 1.844 -1.308 -5.840 1.00 90.44 122 GLY A O 1
ATOM 954 N N . LEU A 1 123 ? 2.419 -0.739 -3.739 1.00 90.00 123 LEU A N 1
ATOM 955 C CA . LEU A 1 123 ? 3.600 0.052 -4.099 1.00 90.00 123 LEU A CA 1
ATOM 956 C C . LEU A 1 123 ? 4.636 -0.779 -4.867 1.00 90.00 123 LEU A C 1
ATOM 958 O O . LEU A 1 123 ? 5.102 -0.359 -5.923 1.00 90.00 123 LEU A O 1
ATOM 962 N N . LYS A 1 124 ? 4.934 -2.004 -4.415 1.00 87.56 124 LYS A N 1
ATOM 963 C CA . LYS A 1 124 ? 5.833 -2.918 -5.145 1.00 87.56 124 LYS A CA 1
ATOM 964 C C . LYS A 1 124 ? 5.321 -3.258 -6.541 1.00 87.56 124 LYS A C 1
ATOM 966 O O . LYS A 1 124 ? 6.104 -3.312 -7.485 1.00 87.56 124 LYS A O 1
ATOM 971 N N . ARG A 1 125 ? 4.010 -3.489 -6.683 1.00 88.88 125 ARG A N 1
ATOM 972 C CA . ARG A 1 125 ? 3.390 -3.731 -7.994 1.00 88.88 125 ARG A CA 1
ATOM 973 C C . ARG A 1 125 ? 3.537 -2.513 -8.900 1.00 88.88 125 ARG A C 1
ATOM 975 O O . ARG A 1 125 ? 3.930 -2.691 -10.045 1.00 88.88 125 ARG A O 1
ATOM 982 N N . ALA A 1 126 ? 3.287 -1.310 -8.387 1.00 89.88 126 ALA A N 1
ATOM 983 C CA . ALA A 1 126 ? 3.454 -0.069 -9.139 1.00 89.88 126 ALA A CA 1
ATOM 984 C C . ALA A 1 126 ? 4.906 0.128 -9.616 1.00 89.88 126 ALA A C 1
ATOM 986 O O . ALA A 1 126 ? 5.124 0.385 -10.796 1.00 89.88 126 ALA A O 1
ATOM 987 N N . ILE A 1 127 ? 5.901 -0.098 -8.747 1.00 87.50 127 ILE A N 1
ATOM 988 C CA . ILE A 1 127 ? 7.330 -0.059 -9.118 1.00 87.50 127 ILE A CA 1
ATOM 989 C C . ILE A 1 127 ? 7.645 -1.097 -10.205 1.00 87.50 127 ILE A C 1
ATOM 991 O O . ILE A 1 127 ? 8.317 -0.792 -11.191 1.00 87.50 127 ILE A O 1
ATOM 995 N N . GLY A 1 128 ? 7.136 -2.323 -10.058 1.00 87.38 128 GLY A N 1
ATOM 996 C CA . GLY A 1 128 ? 7.314 -3.380 -11.053 1.00 87.38 128 GLY A CA 1
ATOM 997 C C . GLY A 1 128 ? 6.676 -3.041 -12.402 1.00 87.38 128 GLY A C 1
ATOM 998 O O . GLY A 1 128 ? 7.248 -3.353 -13.443 1.00 87.38 128 GLY A O 1
ATOM 999 N N . TYR A 1 129 ? 5.514 -2.384 -12.400 1.00 90.25 129 TYR A N 1
ATOM 1000 C CA . TYR A 1 129 ? 4.861 -1.892 -13.611 1.00 90.25 129 TYR A CA 1
ATOM 1001 C C . TYR A 1 129 ? 5.676 -0.782 -14.279 1.00 90.25 129 TYR A C 1
ATOM 1003 O O . TYR A 1 129 ? 5.995 -0.911 -15.456 1.00 90.25 129 TYR A O 1
ATOM 1011 N N . ALA A 1 130 ? 6.087 0.244 -13.530 1.00 89.31 130 ALA A N 1
ATOM 1012 C CA . ALA A 1 130 ? 6.868 1.361 -14.062 1.00 89.31 130 ALA A CA 1
ATOM 1013 C C . ALA A 1 130 ? 8.206 0.903 -14.664 1.00 89.31 130 ALA A C 1
ATOM 1015 O O . ALA A 1 130 ? 8.541 1.257 -15.792 1.00 89.31 130 ALA A O 1
ATOM 1016 N N . THR A 1 131 ? 8.946 0.049 -13.950 1.00 87.50 131 THR A N 1
ATOM 1017 C CA . THR A 1 131 ? 10.216 -0.500 -14.454 1.00 87.50 131 THR A CA 1
ATOM 1018 C C . THR A 1 131 ? 10.009 -1.395 -15.676 1.00 87.50 131 THR A C 1
ATOM 1020 O O . THR A 1 131 ? 10.806 -1.341 -16.609 1.00 87.50 131 THR A O 1
ATOM 1023 N N . SER A 1 132 ? 8.924 -2.178 -15.718 1.00 89.31 132 SER A N 1
ATOM 1024 C CA . SER A 1 132 ? 8.616 -3.020 -16.882 1.00 89.31 132 SER A CA 1
ATOM 1025 C C . SER A 1 132 ? 8.211 -2.206 -18.108 1.00 89.31 132 SER A C 1
ATOM 1027 O O . SER A 1 132 ? 8.662 -2.517 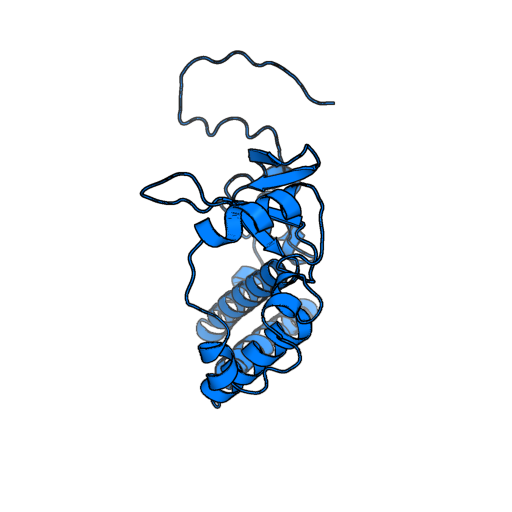-19.206 1.00 89.31 132 SER A O 1
ATOM 1029 N N . ALA A 1 133 ? 7.402 -1.158 -17.924 1.00 90.06 133 ALA A N 1
ATOM 1030 C CA . ALA A 1 133 ? 7.020 -0.239 -18.992 1.00 90.06 133 ALA A CA 1
ATOM 1031 C C . ALA A 1 133 ? 8.256 0.436 -19.597 1.00 90.06 133 ALA A C 1
ATOM 1033 O O . ALA A 1 133 ? 8.456 0.352 -20.804 1.00 90.06 133 ALA A O 1
ATOM 1034 N N . TYR A 1 134 ? 9.143 0.979 -18.754 1.00 90.25 134 TYR A N 1
ATOM 1035 C CA . TYR A 1 134 ? 10.405 1.577 -19.194 1.00 90.25 134 TYR A CA 1
ATOM 1036 C C . TYR A 1 134 ? 11.249 0.609 -20.039 1.00 90.25 134 TYR A C 1
ATOM 1038 O O . TYR A 1 134 ? 11.662 0.956 -21.146 1.00 90.25 134 TYR A O 1
ATOM 1046 N N . MET A 1 135 ? 11.488 -0.614 -19.548 1.00 89.38 135 MET A N 1
ATOM 1047 C CA . MET A 1 135 ? 12.295 -1.608 -20.271 1.00 89.38 135 MET A CA 1
ATOM 1048 C C . MET A 1 135 ? 11.659 -2.013 -21.607 1.00 89.38 135 MET A C 1
ATOM 1050 O O . MET A 1 135 ? 12.371 -2.210 -22.589 1.00 89.38 135 MET A O 1
ATOM 1054 N N . ALA A 1 136 ? 10.330 -2.133 -21.654 1.00 89.94 136 ALA A N 1
ATOM 1055 C CA . ALA A 1 136 ? 9.605 -2.496 -22.867 1.00 89.94 136 ALA A CA 1
ATOM 1056 C C . ALA A 1 136 ? 9.583 -1.361 -23.904 1.00 89.94 136 ALA A C 1
ATOM 1058 O O . ALA A 1 136 ? 9.716 -1.626 -25.094 1.00 89.94 136 ALA A O 1
ATOM 1059 N N . GLU A 1 137 ? 9.428 -0.109 -23.469 1.00 90.12 137 GLU A N 1
ATOM 1060 C CA . GLU A 1 137 ? 9.373 1.064 -24.353 1.00 90.12 137 GLU A CA 1
ATOM 1061 C C . GLU A 1 137 ? 10.736 1.444 -24.924 1.00 90.12 137 GLU A C 1
ATOM 1063 O O . GLU A 1 137 ? 10.826 1.867 -26.072 1.00 90.12 137 GLU A O 1
ATOM 1068 N N . THR A 1 138 ? 11.798 1.278 -24.137 1.00 90.81 138 THR A N 1
ATOM 1069 C CA . THR A 1 138 ? 13.163 1.644 -24.544 1.00 90.81 138 THR A CA 1
ATOM 1070 C C . THR A 1 138 ? 13.954 0.483 -25.153 1.00 90.81 138 THR A C 1
ATOM 1072 O O . THR A 1 138 ? 15.096 0.682 -25.560 1.00 90.81 138 THR A O 1
ATOM 1075 N N . ASP A 1 139 ? 13.389 -0.733 -25.158 1.00 88.25 139 ASP A N 1
ATOM 1076 C CA . ASP A 1 139 ? 14.083 -2.010 -25.423 1.00 88.25 139 ASP A CA 1
ATOM 1077 C C . ASP A 1 139 ? 15.403 -2.161 -24.626 1.00 88.25 139 ASP A C 1
ATOM 1079 O O . ASP A 1 139 ? 16.310 -2.909 -24.997 1.00 88.25 139 ASP A O 1
ATOM 1083 N N . ASN A 1 140 ? 15.520 -1.462 -23.487 1.00 86.50 140 ASN A N 1
ATOM 1084 C CA . ASN A 1 140 ? 16.713 -1.445 -22.650 1.00 86.50 140 ASN A CA 1
ATOM 1085 C C . ASN A 1 140 ? 16.540 -2.333 -21.412 1.00 86.50 140 ASN A C 1
ATOM 1087 O O . ASN A 1 140 ? 15.976 -1.931 -20.396 1.00 86.50 140 ASN A O 1
AT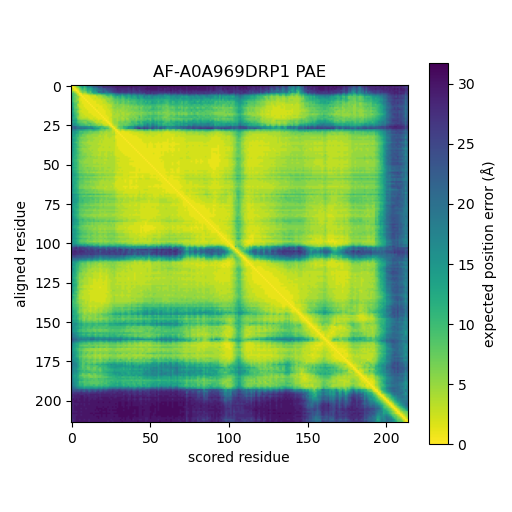OM 1091 N N . TYR A 1 141 ? 17.118 -3.532 -21.472 1.00 83.69 141 TYR A N 1
ATOM 1092 C CA . TYR A 1 141 ? 17.077 -4.527 -20.393 1.00 83.69 141 TYR A CA 1
ATOM 1093 C C . TYR A 1 141 ? 18.346 -4.549 -19.530 1.00 83.69 141 TYR A C 1
ATOM 1095 O O . TYR A 1 141 ? 18.563 -5.492 -18.769 1.00 83.69 141 TYR A O 1
ATOM 1103 N N . SER A 1 142 ? 19.200 -3.525 -19.624 1.00 81.25 142 SER A N 1
ATOM 1104 C CA . SER A 1 142 ? 20.431 -3.439 -18.820 1.00 81.25 142 SER A CA 1
ATOM 1105 C C . SER A 1 142 ? 20.164 -3.434 -17.310 1.00 81.25 142 SER A C 1
ATOM 1107 O O . SER A 1 142 ? 20.985 -3.945 -16.551 1.00 81.25 142 SER A O 1
ATOM 1109 N N . LEU A 1 143 ? 18.979 -2.977 -16.879 1.00 76.25 143 LEU A N 1
ATOM 1110 C CA . LEU A 1 143 ? 18.515 -3.044 -15.486 1.00 76.25 143 LEU A CA 1
ATOM 1111 C C . LEU A 1 143 ? 18.469 -4.472 -14.920 1.00 76.25 143 LEU A C 1
ATOM 1113 O O . LEU A 1 143 ? 18.541 -4.643 -13.708 1.00 76.25 143 LEU A O 1
ATOM 1117 N N . LEU A 1 144 ? 18.361 -5.497 -15.772 1.00 76.94 144 LEU A N 1
ATOM 1118 C CA . LEU A 1 144 ? 18.365 -6.903 -15.351 1.00 76.94 144 LEU A CA 1
ATOM 1119 C C . LEU A 1 144 ? 19.777 -7.469 -15.157 1.00 76.94 144 LEU A C 1
ATOM 1121 O O . LEU A 1 144 ? 19.927 -8.556 -14.606 1.00 76.94 144 LEU A O 1
ATOM 1125 N N . ARG A 1 145 ? 20.802 -6.760 -15.643 1.00 76.12 145 ARG A N 1
ATOM 1126 C CA . ARG A 1 145 ? 22.195 -7.229 -15.706 1.00 76.12 145 ARG A CA 1
ATOM 1127 C C . ARG A 1 145 ? 23.137 -6.466 -14.773 1.00 76.12 145 ARG A C 1
ATOM 1129 O O . ARG A 1 145 ? 24.318 -6.792 -14.717 1.00 76.12 145 ARG A O 1
ATOM 1136 N N . GLY A 1 146 ? 22.640 -5.442 -14.082 1.00 77.25 146 GLY A N 1
ATOM 1137 C CA . GLY A 1 146 ? 23.434 -4.561 -13.231 1.00 77.25 146 GLY A CA 1
ATOM 1138 C C . GLY A 1 146 ? 22.889 -4.438 -11.814 1.00 77.25 146 GLY A C 1
ATOM 1139 O O . GLY A 1 146 ? 21.901 -5.070 -11.442 1.00 77.25 146 GLY A O 1
ATOM 1140 N N . TYR A 1 147 ? 23.542 -3.581 -11.033 1.00 81.81 147 TYR A N 1
ATOM 1141 C CA . TYR A 1 147 ? 23.080 -3.206 -9.703 1.00 81.81 147 TYR A CA 1
ATOM 1142 C C . TYR A 1 147 ? 22.227 -1.939 -9.764 1.00 81.81 147 TYR A C 1
ATOM 1144 O O . TYR A 1 147 ? 22.568 -0.975 -10.450 1.00 81.81 147 TYR A O 1
ATOM 1152 N N . ALA A 1 148 ? 21.137 -1.923 -9.006 1.00 80.25 148 ALA A N 1
ATOM 1153 C CA . ALA A 1 148 ? 20.304 -0.752 -8.796 1.00 80.25 148 ALA A CA 1
ATOM 1154 C C . ALA A 1 148 ? 20.727 -0.062 -7.495 1.00 80.25 148 ALA A C 1
ATOM 1156 O O . ALA A 1 148 ? 20.386 -0.521 -6.404 1.00 80.25 148 ALA A O 1
ATOM 1157 N N . LEU A 1 149 ? 21.470 1.041 -7.606 1.00 85.44 149 LEU A N 1
ATOM 1158 C CA . LEU A 1 149 ? 21.776 1.888 -6.457 1.00 85.44 149 LEU A CA 1
ATOM 1159 C C . LEU A 1 149 ? 20.516 2.649 -6.032 1.00 85.44 149 LEU A C 1
ATOM 1161 O O . LEU A 1 149 ? 20.019 3.509 -6.757 1.00 85.44 149 LEU A O 1
ATOM 1165 N N . GLN A 1 150 ? 20.014 2.352 -4.840 1.00 78.56 150 GLN A N 1
ATOM 1166 C CA . GLN A 1 150 ? 18.900 3.049 -4.223 1.00 78.56 150 GLN A CA 1
ATOM 1167 C C . GLN A 1 150 ? 19.417 4.003 -3.148 1.00 78.56 150 GLN A C 1
ATOM 1169 O O . GLN A 1 150 ? 19.981 3.588 -2.137 1.00 78.56 150 GLN A O 1
ATOM 1174 N N . MET A 1 151 ? 19.142 5.291 -3.335 1.00 79.50 151 MET A N 1
ATOM 1175 C CA . MET A 1 151 ? 19.279 6.282 -2.275 1.00 79.50 151 MET A CA 1
ATOM 1176 C C . MET A 1 151 ? 18.002 6.257 -1.439 1.00 79.50 151 MET A C 1
ATOM 1178 O O . MET A 1 151 ? 16.971 6.800 -1.833 1.00 79.50 151 MET A O 1
ATOM 1182 N N . ALA A 1 152 ? 18.050 5.545 -0.319 1.00 73.75 152 ALA A N 1
ATOM 1183 C CA . ALA A 1 152 ? 16.924 5.394 0.587 1.00 73.75 152 ALA A CA 1
ATOM 1184 C C . ALA A 1 152 ? 17.206 6.107 1.910 1.00 73.75 152 ALA A C 1
ATOM 1186 O O . ALA A 1 152 ? 18.314 6.059 2.441 1.00 73.75 152 ALA A O 1
ATOM 1187 N N . ALA A 1 153 ? 16.178 6.770 2.430 1.00 79.19 153 ALA A N 1
ATOM 1188 C CA . ALA A 1 153 ? 16.182 7.282 3.789 1.00 79.19 153 ALA A CA 1
ATOM 1189 C C . ALA A 1 153 ? 16.005 6.118 4.792 1.00 79.19 153 ALA A C 1
ATO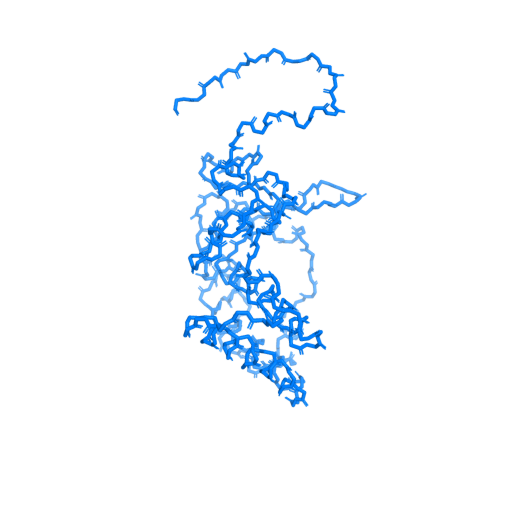M 1191 O O . ALA A 1 153 ? 15.575 5.035 4.379 1.00 79.19 153 ALA A O 1
ATOM 1192 N N . PRO A 1 154 ? 16.326 6.315 6.084 1.00 79.44 154 PRO A N 1
ATOM 1193 C CA . PRO A 1 154 ? 16.281 5.245 7.080 1.00 79.44 154 PRO A CA 1
ATOM 1194 C C . PRO A 1 154 ? 14.927 4.528 7.128 1.00 79.44 154 PRO A C 1
ATOM 1196 O O . PRO A 1 154 ? 13.868 5.168 7.095 1.00 79.44 154 PRO A O 1
ATOM 1199 N N . THR A 1 155 ? 14.955 3.196 7.222 1.00 79.56 155 THR A N 1
ATOM 1200 C CA . THR A 1 155 ? 13.735 2.375 7.330 1.00 79.56 155 THR A CA 1
ATOM 1201 C C . THR A 1 155 ? 13.095 2.477 8.710 1.00 79.56 155 THR A C 1
ATOM 1203 O O . THR A 1 155 ? 11.890 2.272 8.842 1.00 79.56 155 THR A O 1
ATOM 1206 N N . CYS A 1 156 ? 13.887 2.848 9.717 1.00 82.25 156 CYS A N 1
ATOM 1207 C CA . CYS A 1 156 ? 13.470 3.052 11.091 1.00 82.25 156 CYS A CA 1
ATOM 1208 C C . CYS A 1 156 ? 14.218 4.260 11.671 1.00 82.25 156 CYS A C 1
ATOM 1210 O O . CYS A 1 156 ? 15.446 4.307 11.631 1.00 82.25 156 CYS A O 1
ATOM 1212 N N . VAL A 1 157 ? 13.481 5.229 12.205 1.00 82.81 157 VAL A N 1
ATOM 1213 C CA . VAL A 1 157 ? 14.011 6.362 12.982 1.00 82.81 157 VAL A CA 1
ATOM 1214 C C . VAL A 1 157 ? 13.561 6.306 14.441 1.00 82.81 157 VAL A C 1
ATOM 1216 O O . VAL A 1 157 ? 14.272 6.790 15.313 1.00 82.81 157 VAL A O 1
ATOM 1219 N N . GLU A 1 158 ? 12.419 5.672 14.711 1.00 83.19 158 GLU A N 1
ATOM 1220 C CA . GLU A 1 158 ? 11.888 5.419 16.052 1.00 83.19 158 GLU A CA 1
ATOM 1221 C C . GLU A 1 158 ? 10.986 4.172 16.043 1.00 83.19 158 GLU A C 1
ATOM 1223 O O . GLU A 1 158 ? 10.698 3.605 14.983 1.00 83.19 158 GLU A O 1
ATOM 1228 N N . ARG A 1 159 ? 10.529 3.737 17.222 1.00 82.69 159 ARG A N 1
ATOM 1229 C CA . ARG A 1 159 ? 9.551 2.652 17.376 1.00 82.69 159 ARG A CA 1
ATOM 1230 C C . ARG A 1 159 ? 8.402 3.091 18.276 1.00 82.69 159 ARG A C 1
ATOM 1232 O O . ARG A 1 159 ? 8.641 3.533 19.397 1.00 82.69 159 ARG A O 1
ATOM 1239 N N . LEU A 1 160 ? 7.167 2.912 17.814 1.00 78.38 160 LEU A N 1
ATOM 1240 C CA . LEU A 1 160 ? 5.964 3.126 18.622 1.00 78.38 160 LEU A CA 1
ATOM 1241 C C . LEU A 1 160 ? 5.739 1.916 19.529 1.00 78.38 160 LEU A C 1
ATOM 1243 O O . LEU A 1 160 ? 5.907 0.775 19.093 1.00 78.38 160 LEU A O 1
ATOM 1247 N N . ALA A 1 161 ? 5.419 2.182 20.799 1.00 75.00 161 ALA A N 1
ATOM 1248 C CA . ALA A 1 161 ? 5.275 1.172 21.854 1.00 75.00 161 ALA A CA 1
ATOM 1249 C C . ALA A 1 161 ? 6.476 0.202 21.975 1.00 75.00 161 ALA A C 1
ATOM 1251 O O . ALA A 1 161 ? 6.339 -0.907 22.473 1.00 75.00 161 ALA A O 1
ATOM 1252 N N . GLY A 1 162 ? 7.663 0.599 21.493 1.00 69.94 162 GLY A N 1
ATOM 1253 C CA . GLY A 1 162 ? 8.859 -0.249 21.448 1.00 69.94 162 GLY A CA 1
ATOM 1254 C C . GLY A 1 162 ? 8.858 -1.330 20.357 1.00 69.94 162 GLY A C 1
ATOM 1255 O O . GLY A 1 162 ? 9.910 -1.910 20.089 1.00 69.94 162 GLY A O 1
ATOM 1256 N N . GLU A 1 163 ? 7.740 -1.563 19.666 1.00 75.62 163 GLU A N 1
ATOM 1257 C CA . GLU A 1 163 ? 7.581 -2.698 18.750 1.00 75.62 163 GLU A CA 1
ATOM 1258 C C . GLU A 1 163 ? 7.436 -2.278 17.284 1.00 75.62 163 GLU A C 1
ATOM 1260 O O . GLU A 1 163 ? 8.123 -2.833 16.422 1.00 75.62 163 GLU A O 1
ATOM 1265 N N . ILE A 1 164 ? 6.606 -1.277 16.974 1.00 81.44 164 ILE A N 1
ATOM 1266 C CA . ILE A 1 164 ? 6.247 -0.957 15.585 1.00 81.44 164 ILE A CA 1
ATOM 1267 C C . ILE A 1 164 ? 7.201 0.103 15.014 1.00 81.44 164 ILE A C 1
ATOM 1269 O O . ILE A 1 164 ? 7.239 1.221 15.527 1.00 81.44 164 ILE A O 1
ATOM 1273 N N . PRO A 1 165 ? 7.970 -0.198 13.948 1.00 85.62 165 PRO A N 1
ATOM 1274 C CA . PRO A 1 165 ? 8.930 0.745 13.385 1.00 85.62 165 PRO A CA 1
ATOM 1275 C C . PRO A 1 165 ? 8.245 1.925 12.690 1.00 85.62 165 PRO A C 1
ATOM 1277 O O . PRO A 1 165 ? 7.260 1.766 11.963 1.00 85.62 165 PRO A O 1
ATOM 1280 N N . VAL A 1 166 ? 8.826 3.108 12.863 1.00 86.62 166 VAL A N 1
ATOM 1281 C CA . VAL A 1 166 ? 8.470 4.334 12.146 1.00 86.62 166 VAL A CA 1
ATOM 1282 C C . VAL A 1 166 ? 9.657 4.752 11.297 1.00 86.62 166 VAL A C 1
ATOM 1284 O O . VAL A 1 166 ? 10.771 4.857 11.804 1.00 86.62 166 VAL A O 1
ATOM 1287 N N . GLY A 1 167 ? 9.444 5.026 10.016 1.00 87.06 167 GLY A N 1
ATOM 1288 C CA . GLY A 1 167 ? 10.523 5.445 9.126 1.00 87.06 167 GLY A CA 1
ATOM 1289 C C . GLY A 1 167 ? 10.026 6.002 7.806 1.00 87.06 167 GLY A C 1
ATOM 1290 O O . GLY A 1 167 ? 8.838 6.254 7.614 1.00 87.06 167 GLY A O 1
ATOM 1291 N N . PHE A 1 168 ? 10.938 6.218 6.865 1.00 86.06 168 PHE A N 1
ATOM 1292 C CA . PHE A 1 168 ? 10.567 6.756 5.561 1.00 86.06 168 PHE A CA 1
ATOM 1293 C C . PHE A 1 168 ? 9.994 5.655 4.669 1.00 86.06 168 PHE A C 1
ATOM 1295 O O . PHE A 1 168 ? 10.598 4.594 4.513 1.00 86.06 168 PHE A O 1
ATOM 1302 N N . ILE A 1 169 ? 8.856 5.926 4.016 1.00 86.56 169 ILE A N 1
ATOM 1303 C CA . ILE A 1 169 ? 8.166 4.945 3.156 1.00 86.56 169 ILE A CA 1
ATOM 1304 C C . ILE A 1 169 ? 9.112 4.390 2.082 1.00 86.56 169 ILE A C 1
ATOM 1306 O O . ILE A 1 169 ? 9.135 3.188 1.839 1.00 86.56 169 ILE A O 1
ATOM 1310 N N . THR A 1 170 ? 9.933 5.243 1.464 1.00 83.94 170 THR A N 1
ATOM 1311 C CA . THR A 1 170 ? 10.909 4.832 0.440 1.00 83.94 170 THR A CA 1
ATOM 1312 C C . THR A 1 170 ? 11.953 3.855 0.981 1.00 83.94 170 THR A C 1
ATOM 1314 O O . THR A 1 170 ? 12.279 2.881 0.299 1.00 83.94 170 THR A O 1
ATOM 1317 N N . GLY A 1 171 ? 12.429 4.083 2.209 1.00 83.94 171 GLY A N 1
ATOM 1318 C CA . GLY A 1 171 ? 13.315 3.177 2.934 1.00 83.94 171 GLY A CA 1
ATOM 1319 C C . GLY A 1 171 ? 12.642 1.843 3.203 1.00 83.94 171 GLY A C 1
ATOM 1320 O O . GLY A 1 171 ? 13.125 0.813 2.745 1.00 83.94 171 GLY A O 1
ATOM 1321 N N . ILE A 1 172 ? 11.473 1.868 3.846 1.00 85.06 172 ILE A N 1
ATOM 1322 C CA . ILE A 1 172 ? 10.697 0.673 4.216 1.00 85.06 172 ILE A CA 1
ATOM 1323 C C . ILE A 1 172 ? 10.381 -0.197 2.987 1.00 85.06 172 ILE A C 1
ATOM 1325 O O . ILE A 1 172 ? 10.544 -1.419 3.011 1.00 85.06 172 ILE A O 1
ATOM 1329 N N . ILE A 1 173 ? 9.977 0.414 1.869 1.00 85.75 173 ILE A N 1
ATOM 1330 C CA . ILE A 1 173 ? 9.753 -0.320 0.617 1.00 85.75 173 ILE A CA 1
ATOM 1331 C C . ILE A 1 173 ? 11.062 -0.914 0.085 1.00 85.75 173 ILE A C 1
ATOM 1333 O O . ILE A 1 173 ? 11.059 -2.077 -0.325 1.00 85.75 173 ILE A O 1
ATOM 1337 N N . GLY A 1 174 ? 12.163 -0.158 0.136 1.00 81.69 174 GLY A N 1
ATOM 1338 C CA . GLY A 1 174 ? 13.500 -0.610 -0.256 1.00 81.69 174 GLY A CA 1
ATOM 1339 C C . GLY A 1 174 ? 14.028 -1.783 0.574 1.00 81.69 174 GLY A C 1
ATOM 1340 O O . GLY A 1 174 ? 14.576 -2.719 0.007 1.00 81.69 174 GLY A O 1
ATOM 1341 N N . ALA A 1 175 ? 13.812 -1.799 1.886 1.00 80.12 175 ALA A N 1
ATOM 1342 C CA . ALA A 1 175 ? 14.193 -2.933 2.730 1.00 80.12 175 ALA A CA 1
ATOM 1343 C C . ALA A 1 175 ? 13.326 -4.174 2.474 1.00 80.12 175 ALA A C 1
ATOM 1345 O O . ALA A 1 175 ? 13.778 -5.308 2.559 1.00 80.12 175 ALA A O 1
ATOM 1346 N N . SER A 1 176 ? 12.077 -3.986 2.050 1.00 78.69 176 SER A N 1
ATOM 1347 C CA . SER A 1 176 ? 11.154 -5.099 1.826 1.00 78.69 176 SER A CA 1
ATOM 1348 C C . SER A 1 176 ? 11.353 -5.856 0.490 1.00 78.69 176 SER A C 1
ATOM 1350 O O . SER A 1 176 ? 10.453 -6.586 0.057 1.00 78.69 176 SER A O 1
ATOM 1352 N N . ARG A 1 177 ? 12.480 -5.685 -0.216 1.00 75.88 177 ARG A N 1
ATOM 1353 C CA . ARG A 1 177 ? 12.762 -6.366 -1.500 1.00 75.88 177 ARG A CA 1
ATOM 1354 C C . ARG A 1 177 ? 12.692 -7.891 -1.350 1.00 75.88 177 ARG A C 1
ATOM 1356 O O . ARG A 1 177 ? 13.234 -8.464 -0.415 1.00 75.88 177 ARG A O 1
ATOM 1363 N N . THR A 1 178 ? 12.055 -8.560 -2.308 1.00 70.19 178 THR A N 1
ATOM 1364 C CA . THR A 1 178 ? 11.991 -10.029 -2.367 1.00 70.19 178 THR A CA 1
ATOM 1365 C C . THR A 1 178 ? 12.968 -10.578 -3.402 1.00 70.19 178 THR A C 1
ATOM 1367 O O . THR A 1 178 ? 13.339 -9.881 -4.346 1.00 70.19 178 THR A O 1
ATOM 1370 N N . TYR A 1 179 ? 13.357 -11.845 -3.261 1.00 60.28 179 TYR A N 1
ATOM 1371 C CA . TYR A 1 179 ? 14.163 -12.550 -4.259 1.00 60.28 179 TYR A CA 1
ATOM 1372 C C . TYR A 1 179 ? 13.492 -12.534 -5.656 1.00 60.28 179 TYR A C 1
ATOM 1374 O O . TYR A 1 179 ? 12.265 -12.668 -5.727 1.00 60.28 179 TYR A O 1
ATOM 1382 N N . PRO A 1 180 ? 14.252 -12.360 -6.762 1.00 62.19 180 PRO A N 1
ATOM 1383 C CA . PRO A 1 180 ? 15.708 -12.146 -6.833 1.00 62.19 180 PRO A CA 1
ATOM 1384 C C . PRO A 1 180 ? 16.145 -10.676 -6.696 1.00 62.19 180 PRO A C 1
ATOM 1386 O O . PRO A 1 180 ? 17.336 -10.395 -6.604 1.00 62.19 180 PRO A O 1
ATOM 1389 N N . PHE A 1 181 ? 15.207 -9.726 -6.619 1.00 69.69 181 PHE A N 1
ATOM 1390 C CA . PHE A 1 181 ? 15.499 -8.285 -6.570 1.00 69.69 181 PHE A CA 1
ATOM 1391 C C . PHE A 1 181 ? 16.300 -7.844 -5.333 1.00 69.69 181 PHE A C 1
ATOM 1393 O O . PHE A 1 181 ? 16.917 -6.782 -5.345 1.00 69.69 181 PHE A O 1
ATOM 1400 N N . HIS A 1 182 ? 16.322 -8.662 -4.277 1.00 66.12 182 HIS A N 1
ATOM 1401 C CA . HIS A 1 182 ? 17.211 -8.475 -3.129 1.00 66.12 182 HIS A CA 1
ATOM 1402 C C . HIS A 1 182 ? 18.696 -8.417 -3.530 1.00 66.12 182 HIS A C 1
ATOM 1404 O O . HIS A 1 182 ? 19.445 -7.628 -2.971 1.00 66.12 182 HIS A O 1
ATOM 1410 N N . GLN A 1 183 ? 19.119 -9.220 -4.512 1.00 64.06 183 GLN A N 1
ATOM 1411 C CA . GLN A 1 183 ? 20.535 -9.369 -4.873 1.00 64.06 183 GLN A CA 1
ATOM 1412 C C . GLN A 1 183 ? 21.049 -8.273 -5.813 1.00 64.06 183 GLN A C 1
ATOM 1414 O O . GLN A 1 183 ? 22.252 -8.055 -5.899 1.00 64.06 183 GLN A O 1
ATOM 1419 N N . ILE A 1 184 ? 20.146 -7.582 -6.513 1.00 73.12 184 ILE A N 1
ATOM 1420 C CA . ILE A 1 184 ? 20.512 -6.523 -7.463 1.00 73.12 184 ILE A CA 1
ATOM 1421 C C . ILE A 1 184 ? 20.440 -5.126 -6.836 1.00 73.12 184 ILE A C 1
ATOM 1423 O O . ILE A 1 184 ? 21.005 -4.184 -7.379 1.00 73.12 184 ILE A O 1
ATOM 1427 N N . GLY A 1 185 ? 19.728 -4.959 -5.718 1.00 77.62 185 GLY A N 1
ATOM 1428 C CA . GLY A 1 185 ? 19.554 -3.665 -5.059 1.00 77.62 185 GLY A CA 1
ATOM 1429 C C . GLY A 1 185 ? 20.704 -3.342 -4.110 1.00 77.62 185 GLY A C 1
ATOM 1430 O O . GLY A 1 185 ? 20.958 -4.098 -3.177 1.00 77.62 185 GLY A O 1
ATOM 1431 N N . LEU A 1 186 ? 21.349 -2.191 -4.304 1.00 81.00 186 LEU A N 1
ATOM 1432 C CA . LEU A 1 186 ? 22.351 -1.646 -3.390 1.00 81.00 186 LEU A CA 1
ATOM 1433 C C . LEU A 1 186 ? 21.793 -0.425 -2.634 1.00 81.00 186 LEU A C 1
ATOM 1435 O O . LEU A 1 186 ? 21.029 0.344 -3.215 1.00 81.00 186 LEU A O 1
ATOM 1439 N N . PRO A 1 187 ? 22.175 -0.205 -1.367 1.00 79.50 187 PRO A N 1
ATOM 1440 C CA . PRO A 1 187 ? 22.949 -1.129 -0.544 1.00 79.50 187 PRO A CA 1
ATOM 1441 C C . PRO A 1 187 ? 22.102 -2.361 -0.125 1.00 79.50 187 PRO A C 1
ATOM 1443 O O . PRO A 1 187 ? 20.874 -2.347 -0.318 1.00 79.50 187 PRO A O 1
ATOM 1446 N N . PRO A 1 188 ? 22.743 -3.427 0.405 1.00 78.94 188 PRO A N 1
ATOM 1447 C CA . PRO A 1 188 ? 22.047 -4.584 0.975 1.00 78.94 188 PRO A CA 1
ATOM 1448 C C . PRO A 1 188 ? 20.999 -4.166 2.012 1.00 78.94 188 PRO A C 1
ATOM 1450 O O . PRO A 1 188 ? 21.125 -3.104 2.630 1.00 78.94 188 PRO A O 1
ATOM 1453 N N . VAL A 1 189 ? 19.952 -4.975 2.193 1.00 74.69 189 VAL A N 1
ATOM 1454 C CA . VAL A 1 189 ? 18.820 -4.632 3.074 1.00 74.69 189 VAL A CA 1
ATOM 1455 C C . VAL A 1 189 ? 19.286 -4.368 4.504 1.00 74.69 189 VAL A C 1
ATOM 1457 O O . VAL A 1 189 ? 18.811 -3.430 5.128 1.00 74.69 189 VAL A O 1
ATOM 1460 N N . GLU A 1 190 ? 20.306 -5.081 4.969 1.00 74.75 190 GLU A N 1
ATOM 1461 C CA . GLU A 1 190 ? 20.903 -4.938 6.299 1.00 74.75 190 GLU A CA 1
ATOM 1462 C C . GLU A 1 190 ? 21.495 -3.537 6.534 1.00 74.75 190 GLU A C 1
ATOM 1464 O O . GLU A 1 190 ? 21.518 -3.038 7.657 1.00 74.75 190 GLU A O 1
ATOM 1469 N N . VAL A 1 191 ? 21.958 -2.875 5.468 1.00 77.06 191 VAL A N 1
ATOM 1470 C CA . VAL A 1 191 ? 22.468 -1.497 5.529 1.00 77.06 191 VAL A CA 1
ATOM 1471 C C . VAL A 1 191 ? 21.318 -0.491 5.574 1.00 77.06 191 VAL A C 1
ATOM 1473 O O . VAL A 1 191 ? 21.436 0.538 6.237 1.00 77.06 191 VAL A O 1
ATOM 1476 N N . LEU A 1 192 ? 20.207 -0.780 4.888 1.00 71.50 192 LEU A N 1
ATOM 1477 C CA . LEU A 1 192 ? 19.000 0.052 4.926 1.00 71.50 192 LEU A CA 1
ATOM 1478 C C . LEU A 1 192 ? 18.258 -0.065 6.259 1.00 71.50 192 LEU A C 1
ATOM 1480 O O . LEU A 1 192 ? 17.739 0.937 6.748 1.00 71.50 192 LEU A O 1
ATOM 1484 N N . ASP A 1 193 ? 18.254 -1.266 6.837 1.00 65.19 193 ASP A N 1
ATOM 1485 C CA . ASP A 1 193 ? 17.622 -1.607 8.112 1.00 65.19 193 ASP A CA 1
ATOM 1486 C C . ASP A 1 193 ? 18.447 -1.225 9.340 1.00 65.19 193 ASP A C 1
ATOM 1488 O O . ASP A 1 193 ? 18.043 -1.503 10.468 1.00 65.19 193 ASP A O 1
ATOM 1492 N N . CYS A 1 194 ? 19.580 -0.546 9.145 1.00 54.41 194 CYS A N 1
ATOM 1493 C CA . CYS A 1 194 ? 20.448 -0.121 10.229 1.00 54.41 194 CYS A CA 1
ATOM 1494 C C . CYS A 1 194 ? 19.735 0.905 11.143 1.00 54.41 194 CYS A C 1
ATOM 1496 O O . CYS A 1 194 ? 19.584 2.069 10.754 1.00 54.41 194 CYS A O 1
ATOM 1498 N N . PRO A 1 195 ? 19.364 0.538 12.391 1.00 51.88 195 PRO A N 1
ATOM 1499 C CA . PRO A 1 195 ? 18.622 1.417 13.302 1.00 51.88 195 PRO A CA 1
ATOM 1500 C C . PRO A 1 195 ? 19.481 2.566 13.826 1.00 51.88 195 PRO A C 1
ATOM 1502 O O . PRO A 1 195 ? 18.974 3.552 14.350 1.00 51.88 195 PRO A O 1
ATOM 1505 N N . THR A 1 196 ? 20.806 2.430 13.728 1.00 45.12 196 THR A N 1
ATOM 1506 C CA . THR A 1 196 ? 21.730 3.401 14.317 1.00 45.12 196 THR A CA 1
ATOM 1507 C C . THR A 1 196 ? 21.883 4.654 13.492 1.00 45.12 196 THR A C 1
ATOM 1509 O O . THR A 1 196 ? 22.539 5.562 14.000 1.00 45.12 196 THR A O 1
ATOM 1512 N N . GLY A 1 197 ? 21.328 4.685 12.263 1.00 41.06 197 GLY A N 1
ATOM 1513 C CA . GLY A 1 197 ? 21.384 5.808 11.336 1.00 41.06 197 GLY A CA 1
ATOM 1514 C C . GLY A 1 197 ? 22.592 6.669 11.635 1.00 41.06 197 GLY A C 1
ATOM 1515 O O . GLY A 1 197 ? 22.395 7.762 12.162 1.00 41.06 197 GLY A O 1
ATOM 1516 N N . ARG A 1 198 ? 23.826 6.133 11.473 1.00 35.88 198 ARG A N 1
ATOM 1517 C CA . ARG A 1 198 ? 25.036 6.930 11.733 1.00 35.88 198 ARG A CA 1
ATOM 1518 C C . ARG A 1 198 ? 24.791 8.212 10.980 1.00 35.88 198 ARG A C 1
ATOM 1520 O O . ARG A 1 198 ? 24.649 8.155 9.758 1.00 35.88 198 ARG A O 1
ATOM 1527 N N . ARG A 1 199 ? 24.578 9.282 11.759 1.00 36.00 199 ARG A N 1
ATOM 1528 C CA . ARG A 1 199 ? 23.945 10.517 11.305 1.00 36.00 199 ARG A CA 1
ATOM 1529 C C . ARG A 1 199 ? 24.514 10.804 9.937 1.00 36.00 199 ARG A C 1
ATOM 1531 O O . ARG A 1 199 ? 25.739 10.852 9.822 1.00 36.00 199 ARG A O 1
ATOM 1538 N N . SER A 1 200 ? 23.644 10.930 8.933 1.00 33.56 200 SER A N 1
ATOM 1539 C CA . SER A 1 200 ? 24.000 11.606 7.688 1.00 33.56 200 SER A CA 1
ATOM 1540 C C . SER A 1 200 ? 24.950 12.735 8.079 1.00 33.56 200 SER A C 1
ATOM 1542 O O . SER A 1 200 ? 24.584 13.587 8.895 1.00 33.56 200 SER A O 1
ATOM 1544 N N . THR A 1 201 ? 26.211 12.648 7.659 1.00 32.12 201 THR A N 1
ATOM 1545 C CA . THR A 1 201 ? 27.331 13.454 8.168 1.00 32.12 201 THR A CA 1
ATOM 1546 C C . THR A 1 201 ? 27.252 14.909 7.691 1.00 32.12 201 THR A C 1
ATOM 1548 O O . THR A 1 201 ? 28.265 15.531 7.398 1.00 32.12 201 THR A O 1
ATOM 1551 N N . ALA A 1 202 ? 26.045 15.466 7.607 1.00 30.23 202 ALA A N 1
ATOM 1552 C CA . ALA A 1 202 ? 25.737 16.817 7.163 1.00 30.23 202 ALA A CA 1
ATOM 1553 C C . ALA A 1 202 ? 25.268 17.745 8.302 1.00 30.23 202 ALA A C 1
ATOM 1555 O O . ALA A 1 202 ? 24.839 18.862 8.039 1.00 30.23 202 ALA A O 1
ATOM 1556 N N . SER A 1 203 ? 25.367 17.336 9.571 1.00 27.36 203 SER A N 1
ATOM 1557 C CA . SER A 1 203 ? 25.190 18.258 10.700 1.00 27.36 203 SER A CA 1
ATOM 1558 C C . SER A 1 203 ? 26.235 17.992 11.776 1.00 27.36 203 SER A C 1
ATOM 1560 O O . SER A 1 203 ? 26.104 17.114 12.629 1.00 27.36 203 SER A O 1
ATOM 1562 N N . SER A 1 204 ? 27.325 18.749 11.702 1.00 34.53 204 SER A N 1
ATOM 1563 C CA . SER A 1 204 ? 28.255 18.924 12.804 1.00 34.53 204 SER A CA 1
ATOM 1564 C C . SER A 1 204 ? 27.577 19.758 13.893 1.00 34.53 204 SER A C 1
ATOM 1566 O O . SER A 1 204 ? 27.377 20.958 13.729 1.00 34.53 204 SER A O 1
ATOM 1568 N N . ARG A 1 205 ? 27.233 19.119 15.015 1.00 30.09 205 ARG A N 1
ATOM 1569 C CA . ARG A 1 205 ? 27.317 19.683 16.375 1.00 30.09 205 ARG A CA 1
ATOM 1570 C C . ARG A 1 205 ? 27.007 18.592 17.404 1.00 30.09 205 ARG A C 1
ATOM 1572 O O . ARG A 1 205 ? 25.890 18.103 17.505 1.00 30.09 205 ARG A O 1
ATOM 1579 N N . SER A 1 206 ? 28.071 18.196 18.103 1.00 37.06 206 SER A N 1
ATOM 1580 C CA . SER A 1 206 ? 28.107 17.716 19.491 1.00 37.06 206 SER A CA 1
ATOM 1581 C C . SER A 1 206 ? 26.830 17.070 20.047 1.00 37.06 206 SER A C 1
ATOM 1583 O O . SER A 1 206 ? 25.977 17.751 20.611 1.00 37.06 206 SER A O 1
ATOM 1585 N N . ALA A 1 207 ? 26.762 15.742 20.006 1.00 29.78 207 ALA A N 1
ATOM 1586 C CA . ALA A 1 207 ? 26.041 14.977 21.017 1.00 29.78 207 ALA A CA 1
ATOM 1587 C C . ALA A 1 207 ? 26.734 13.621 21.187 1.00 29.78 207 ALA A C 1
ATOM 1589 O O . ALA A 1 207 ? 26.855 12.843 20.239 1.00 29.78 207 ALA A O 1
ATOM 1590 N N . THR A 1 208 ? 27.238 13.412 22.396 1.00 27.03 208 THR A N 1
ATOM 1591 C CA . THR A 1 208 ? 27.931 12.234 22.924 1.00 27.03 208 THR A CA 1
ATOM 1592 C C . THR A 1 208 ? 27.158 10.943 22.614 1.00 27.03 208 THR A C 1
ATOM 1594 O O . THR A 1 208 ? 25.927 10.960 22.654 1.00 27.03 208 THR A O 1
ATOM 1597 N N . PRO A 1 209 ? 27.831 9.821 22.297 1.00 30.94 209 PRO A N 1
ATOM 1598 C CA . PRO A 1 209 ? 27.149 8.560 22.048 1.00 30.94 209 PRO A CA 1
ATOM 1599 C C . PRO A 1 209 ? 26.733 7.937 23.382 1.00 30.94 209 PRO A C 1
ATOM 1601 O O . PRO A 1 209 ? 27.583 7.514 24.162 1.00 30.94 209 PRO A O 1
ATOM 1604 N N . THR A 1 210 ? 25.432 7.860 23.640 1.00 29.11 210 THR A N 1
ATOM 1605 C CA . THR A 1 210 ? 24.885 7.011 24.700 1.00 29.11 210 THR A CA 1
ATOM 1606 C C . THR A 1 210 ? 24.046 5.898 24.091 1.00 29.11 210 THR A C 1
ATOM 1608 O O . THR A 1 210 ? 23.165 6.136 23.268 1.00 29.11 210 THR A O 1
ATOM 1611 N N . THR A 1 211 ? 24.355 4.693 24.566 1.00 27.47 211 THR A N 1
ATOM 1612 C CA . THR A 1 211 ? 23.595 3.445 24.450 1.00 27.47 211 THR A CA 1
ATOM 1613 C C . THR A 1 211 ? 23.774 2.666 23.146 1.00 27.47 211 THR A C 1
ATOM 1615 O O . THR A 1 211 ? 23.019 2.775 22.186 1.00 27.47 211 THR A O 1
ATOM 1618 N N . THR A 1 212 ? 24.788 1.802 23.168 1.00 24.16 212 THR A N 1
ATOM 1619 C CA . THR A 1 212 ? 24.909 0.615 22.318 1.00 24.16 212 THR A CA 1
ATOM 1620 C C . THR A 1 212 ? 23.779 -0.357 22.679 1.00 24.16 212 THR A C 1
ATOM 1622 O O . THR A 1 212 ? 23.732 -0.840 23.809 1.00 24.16 212 THR A O 1
ATOM 1625 N N . CYS A 1 213 ? 22.859 -0.629 21.754 1.00 27.73 213 CYS A N 1
ATOM 1626 C CA . CYS A 1 213 ? 21.933 -1.757 21.872 1.00 27.73 213 CYS A CA 1
ATOM 1627 C C . CYS A 1 213 ? 22.668 -3.050 21.489 1.00 27.73 213 CYS A C 1
ATOM 1629 O O . CYS A 1 213 ? 23.402 -3.061 20.498 1.00 27.73 213 CYS A O 1
ATOM 1631 N N . ALA A 1 214 ? 22.494 -4.086 22.312 1.00 28.45 214 ALA A N 1
ATOM 1632 C CA . ALA A 1 214 ? 22.907 -5.461 22.042 1.00 28.45 214 ALA A CA 1
ATOM 1633 C C . ALA A 1 214 ? 22.041 -6.106 20.950 1.00 28.45 214 ALA A C 1
ATOM 1635 O O . ALA A 1 214 ? 20.869 -5.681 20.812 1.00 28.45 214 ALA A O 1
#

Radius of gyration: 21.28 Å; Cα contacts (8 Å, |Δi|>4): 232; chains: 1; bounding box: 52×42×56 Å

pLDDT: mean 79.03, std 18.98, range [24.16, 98.06]

Mean predicted aligned error: 9.86 Å

Solvent-accessible surface area (backbone atoms only — not comparable to full-atom values): 12544 Å² total; per-residue (Å²): 132,83,76,85,77,52,76,65,57,54,53,52,50,53,53,32,44,55,46,27,49,53,58,66,61,56,81,64,57,61,67,61,53,52,51,52,50,51,52,48,52,34,56,64,20,23,84,8,54,52,20,52,78,58,44,26,76,79,48,89,48,70,68,54,43,59,74,61,49,76,93,80,59,75,76,82,44,47,66,61,49,51,46,42,46,70,69,51,72,37,44,81,44,63,52,65,65,68,32,29,23,53,41,87,52,93,84,56,79,65,50,75,40,76,40,26,53,66,55,57,52,49,53,53,48,50,52,54,40,54,56,18,37,51,29,60,74,65,72,49,63,62,78,81,77,48,73,47,78,57,94,58,53,50,30,34,79,51,52,40,87,79,73,37,34,28,17,29,52,67,12,44,58,59,47,65,51,51,87,72,56,45,79,34,37,34,68,49,45,73,68,44,60,40,70,73,58,78,63,75,90,83,68,94,72,93,76,82,94,77,80,88,80,133

Nearest PDB structures (foldseek):
  7vka-assembly2_B  TM=8.201E-01  e=9.095E-08  Arabidopsis thaliana
  5kod-assembly1_A  TM=7.740E-01  e=4.610E-08  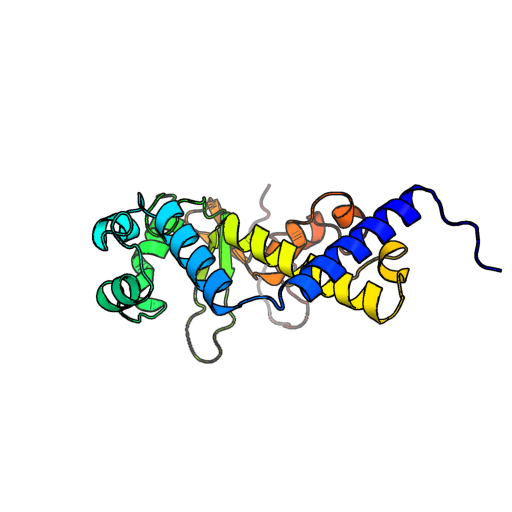Arabidopsis thaliana
  7vka-assembly1_A  TM=7.882E-01  e=1.095E-07  Arabidopsis thaliana
  5kod-assembly3_C  TM=7.259E-01  e=2.992E-08  Arabidopsis thaliana
  7dk8-assembly1_A  TM=7.704E-01  e=7.427E-07  Oryza sativa Indica Group

Sequence (214 aa):
MSAPRSAVEELVRAGVLKRAESIRALDRDYPALQRERLLSILRQNSRTEFGRAHGFETITSVEEFQRRIPVSGAADYAESWRRTAEGERDILFSDPVHAFGLSSGTTGDAKLIPLAKGLIRGLKRAIGYATSAYMAETDNYSLLRGYALQMAAPTCVERLAGEIPVGFITGIIGASRTYPFHQIGLPPVEVLDCPTGRRSTASSRSATPTTTCA

Foldseek 3Di:
DDPDDDPVLVVVLVVLQVLLVVVVVVPPCPPVVVFVVQLVQLVQLCQAQVNVVQVSVPDNGPVSVPVRDDDDDLVVCPVVVLCLLVVDARHRGNARFQAWAFDPDPPDDTRTHGDGPVNLVVVVSVVSNVVSNVCNVVVDPVLVVAADEDPDWALAADGRVRHHGYTHPRLVSLLPDDPPNQVRYPPHSCVSNPNPPPDPPPDDDDDDDDDDDD

Secondary structure (DSSP, 8-state):
-PPPPPHHHHHHHHHHHHHHHHHHTT-S-HHHHHHHHHHHHHHHTTTSHHHHHTTGGG--SHHHHHHHS----GGGGHHHHHHHHTT--SSS-SSPEEEEEEE--SSSSPEEEEEEHHHHHHHHHHHHHHHHHHHHHH---GGGTS-EE-----S-SEEETTTEEEEEHHHHHHHTPPTTHHHHEES-HHHHT-TT----TT------------